Protein AF-0000000069074738 (afdb_homodimer)

Organism: Magallana gigas (NCBI:txid29159)

Sequence (232 aa):
MVSYNPLGLNRTLIPLQNSEFCQTVTMKSVVLGALAIFAVSVYAEYCRDGRDCSITICPSNSSHIACHGGRCTCDAFTPCSDITDCLNLGRCRDHDRHYHCLDSECTCLKDEDIPHMVSYNPLGLNRTLIPLQNSEFCQTVTMKSVVLGALAIFAVSVYAEYCRDGRDCSITICPSNSSHIACHGGRCTCDAFTPCSDITDCLNLGRCRDHDRHYHCLDSECTCLKDEDIPH

Secondary structure (DSSP, 8-state):
---------------------------------------------B-SSGGG-SS----TT--EEEEETTEEEET---B-SSGGGGTTSEEESSTTEEEEEETTEEEEEEGGGS--/-------------------------TT------------------B-SSGGG-SS----TT--EEEEETTEEEET---B-SSGGGGTTSEEESSTTEEEEEETTEEEEEEGGGS--

Foldseek 3Di:
DDDDDDPPVPDDPPPPPPPPPVPPPPPDPPPPPPPPPPVVPVPFQFDPFAVSRDPDDDDPPFFWWFQDPRGTDTNDWDFAPFQVSCPRGHDTPDPQWDWGQDPRTTDTDHPVVDDD/DDPPPPCPPPDPPPDPPPPPPVPPPPDPPPPPPPPPPPPVPVPFQFDPFAVSRDPDDDDPPFFWWFQDPRGTDTNDWDFAPFQVSCPRGHDTPDPQWDWGQDPRTTDTDHPVVDDD

Structure (mmCIF, N/CA/C/O backbone):
data_AF-0000000069074738-model_v1
#
loop_
_entity.id
_entity.type
_entity.pdbx_description
1 polymer 'EB domain-containing protein'
#
loop_
_atom_site.group_PDB
_atom_site.id
_atom_site.type_symbol
_atom_site.label_atom_id
_atom_site.label_alt_id
_atom_site.label_comp_id
_atom_site.label_asym_id
_atom_site.label_entity_id
_atom_site.label_seq_id
_atom_site.pdbx_PDB_ins_code
_atom_site.Cartn_x
_atom_site.Cartn_y
_atom_site.Cartn_z
_atom_site.occupancy
_atom_site.B_iso_or_equiv
_atom_site.auth_seq_id
_atom_site.auth_comp_id
_atom_site.auth_asym_id
_atom_site.auth_atom_id
_atom_site.pdbx_PDB_model_num
ATOM 1 N N . MET A 1 1 ? -34.375 80.875 107.875 1 23.03 1 MET A N 1
ATOM 2 C CA . MET A 1 1 ? -34.844 79.562 107.438 1 23.03 1 MET A CA 1
ATOM 3 C C . MET A 1 1 ? -33.75 78.875 106.625 1 23.03 1 MET A C 1
ATOM 5 O O . MET A 1 1 ? -32.719 79.438 106.312 1 23.03 1 MET A O 1
ATOM 9 N N . VAL A 1 2 ? -34.094 78.375 105.312 1 22.91 2 VAL A N 1
ATOM 10 C CA . VAL A 1 2 ? -33.844 77 104.938 1 22.91 2 VAL A CA 1
ATOM 11 C C . VAL A 1 2 ? -32.375 76.812 104.688 1 22.91 2 VAL A C 1
ATOM 13 O O . VAL A 1 2 ? -31.609 77.75 104.562 1 22.91 2 VAL A O 1
ATOM 16 N N . SER A 1 3 ? -32.031 76 103.625 1 21.59 3 SER A N 1
ATOM 17 C CA . SER A 1 3 ? -31.688 74.688 103.25 1 21.59 3 SER A CA 1
ATOM 18 C C . SER A 1 3 ? -30.266 74.562 102.688 1 21.59 3 SER A C 1
ATOM 20 O O . SER A 1 3 ? -29.453 73.75 103.188 1 21.59 3 SER A O 1
ATOM 22 N N . TYR A 1 4 ? -30.203 74.688 101.375 1 23.95 4 TYR A N 1
ATOM 23 C CA . TYR A 1 4 ? -29.75 73.688 100.375 1 23.95 4 TYR A CA 1
ATOM 24 C C . TYR A 1 4 ? -28.234 73.625 100.312 1 23.95 4 TYR A C 1
ATOM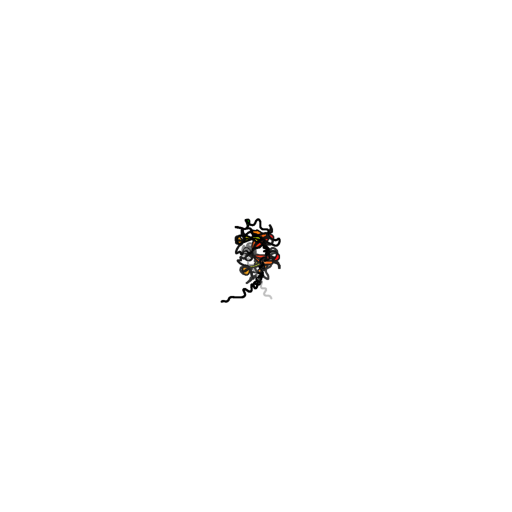 26 O O . TYR A 1 4 ? -27.547 74.562 100.75 1 23.95 4 TYR A O 1
ATOM 34 N N . ASN A 1 5 ? -27.672 72.688 99.438 1 28.09 5 ASN A N 1
ATOM 35 C CA . ASN A 1 5 ? -26.844 71.5 99.188 1 28.09 5 ASN A CA 1
ATOM 36 C C . ASN A 1 5 ? -25.453 71.875 98.688 1 28.09 5 ASN A C 1
ATOM 38 O O . ASN A 1 5 ? -25.297 72.875 98 1 28.09 5 ASN A O 1
ATOM 42 N N . PRO A 1 6 ? -24.422 71.188 99.125 1 30.56 6 PRO A N 1
ATOM 43 C CA . PRO A 1 6 ? -22.969 71 99 1 30.56 6 PRO A CA 1
ATOM 44 C C . PRO A 1 6 ? -22.516 70.75 97.562 1 30.56 6 PRO A C 1
ATOM 46 O O . PRO A 1 6 ? -22.875 69.75 96.938 1 30.56 6 PRO A O 1
ATOM 49 N N . LEU A 1 7 ? -22.578 71.688 96.625 1 29.67 7 LEU A N 1
ATOM 50 C CA . LEU A 1 7 ? -22.328 71.625 95.188 1 29.67 7 LEU A CA 1
ATOM 51 C C . LEU A 1 7 ? -20.938 71.062 94.875 1 29.67 7 LEU A C 1
ATOM 53 O O . LEU A 1 7 ? -19.938 71.812 95.062 1 29.67 7 LEU A O 1
ATOM 57 N N . GLY A 1 8 ? -20.641 69.812 95.438 1 25.08 8 GLY A N 1
ATOM 58 C CA . GLY A 1 8 ? -19.375 69.125 95.312 1 25.08 8 GLY A CA 1
ATOM 59 C C . GLY A 1 8 ? -18.938 68.938 93.875 1 25.08 8 GLY A C 1
ATOM 60 O O . GLY A 1 8 ? -19.641 68.312 93.062 1 25.08 8 GLY A O 1
ATOM 61 N N . LEU A 1 9 ? -18.266 69.75 93.188 1 26.34 9 LEU A N 1
ATOM 62 C CA . LEU A 1 9 ? -17.828 70 91.812 1 26.34 9 LEU A CA 1
ATOM 63 C C . LEU A 1 9 ? -16.953 68.812 91.312 1 26.34 9 LEU A C 1
ATOM 65 O O . LEU A 1 9 ? -15.727 68.875 91.5 1 26.34 9 LEU A O 1
ATOM 69 N N . ASN A 1 10 ? -17.234 67.5 91.812 1 25.42 10 ASN A N 1
ATOM 70 C CA . ASN A 1 10 ? -16.25 66.5 91.438 1 25.42 10 ASN A CA 1
ATOM 71 C C . ASN A 1 10 ? -16.078 66.375 89.938 1 25.42 10 ASN A C 1
ATOM 73 O O . ASN A 1 10 ? -17.047 66.125 89.25 1 25.42 10 ASN A O 1
ATOM 77 N N . ARG A 1 11 ? -15 66.875 89.375 1 27.56 11 ARG A N 1
ATOM 78 C CA . ARG A 1 11 ? -14.484 66.938 88 1 27.56 11 ARG A CA 1
ATOM 79 C C . ARG A 1 11 ? -14.43 65.562 87.375 1 27.56 11 ARG A C 1
ATOM 81 O O . ARG A 1 11 ? -13.867 64.625 87.938 1 27.56 11 ARG A O 1
ATOM 88 N N . THR A 1 12 ? -15.43 65.188 86.5 1 24.52 12 THR A N 1
ATOM 89 C CA . THR A 1 12 ? -15.797 64.062 85.625 1 24.52 12 THR A CA 1
ATOM 90 C C . THR A 1 12 ? -14.609 63.625 84.75 1 24.52 12 THR A C 1
ATOM 92 O O . THR A 1 12 ? -13.984 64.438 84.062 1 24.52 12 THR A O 1
ATOM 95 N N . LEU A 1 13 ? -13.961 62.438 85.125 1 26.98 13 LEU A N 1
ATOM 96 C CA . LEU A 1 13 ? -12.938 61.562 84.5 1 26.98 13 LEU A CA 1
ATOM 97 C C . LEU A 1 13 ? -13.312 61.156 83.125 1 26.98 13 LEU A C 1
ATOM 99 O 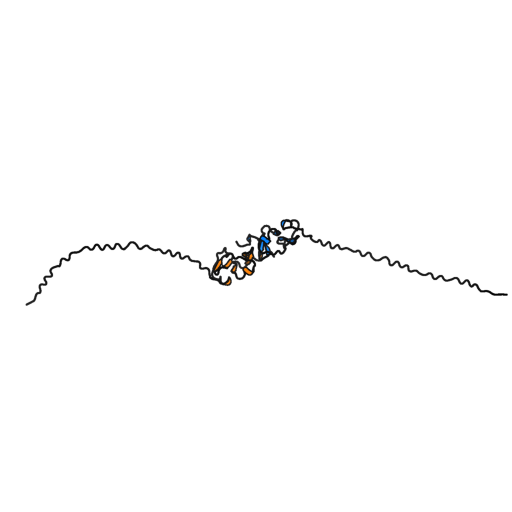O . LEU A 1 13 ? -14.297 60.438 82.938 1 26.98 13 LEU A O 1
ATOM 103 N N . ILE A 1 14 ? -13.289 62 82.125 1 25.98 14 ILE A N 1
ATOM 104 C CA . ILE A 1 14 ? -13.703 61.656 80.75 1 25.98 14 ILE A CA 1
ATOM 105 C C . ILE A 1 14 ? -12.852 60.5 80.188 1 25.98 14 ILE A C 1
ATOM 107 O O . ILE A 1 14 ? -11.625 60.594 80.25 1 25.98 14 ILE A O 1
ATOM 111 N N . PRO A 1 15 ? -13.328 59.219 80.312 1 29.45 15 PRO A N 1
ATOM 112 C CA . PRO A 1 15 ? -12.648 58.031 79.812 1 29.45 15 PRO A CA 1
ATOM 113 C C . PRO A 1 15 ? -12.328 58.125 78.312 1 29.45 15 PRO A C 1
ATOM 115 O O . PRO A 1 15 ? -13.188 58.5 77.562 1 29.45 15 PRO A O 1
ATOM 118 N N . LEU A 1 16 ? -11.109 58.562 77.938 1 26.22 16 LEU A N 1
ATOM 119 C CA . LEU A 1 16 ? -10.555 58.625 76.625 1 26.22 16 LEU A CA 1
ATOM 120 C C . LEU A 1 16 ? -10.727 57.281 75.875 1 26.22 16 LEU A C 1
ATOM 122 O O . LEU A 1 16 ? -10.227 56.25 76.312 1 26.22 16 LEU A O 1
ATOM 126 N N . GLN A 1 17 ? -11.922 57.031 75.312 1 24.27 17 GLN A N 1
ATOM 127 C CA . GLN A 1 17 ? -12.266 55.938 74.375 1 24.27 17 GLN A CA 1
ATOM 128 C C . GLN A 1 17 ? -11.219 55.781 73.312 1 24.27 17 GLN A C 1
ATOM 130 O O . GLN A 1 17 ? -10.906 56.75 72.625 1 24.27 17 GLN A O 1
ATOM 135 N N . ASN A 1 18 ? -10.109 54.938 73.5 1 25.53 18 ASN A N 1
ATOM 136 C CA . ASN A 1 18 ? -9.07 54.406 72.562 1 25.53 18 ASN A CA 1
ATOM 137 C C . ASN A 1 18 ? -9.648 53.875 71.312 1 25.53 18 ASN A C 1
ATOM 139 O O . ASN A 1 18 ? -10.188 52.75 71.25 1 25.53 18 ASN A O 1
ATOM 143 N N . SER A 1 19 ? -10.477 54.594 70.5 1 26.75 19 SER A N 1
ATOM 144 C CA . SER A 1 19 ? -10.961 54.062 69.25 1 26.75 19 SER A CA 1
ATOM 145 C C . SER A 1 19 ? -9.805 53.594 68.375 1 26.75 19 SER A C 1
ATOM 147 O O . SER A 1 19 ? -8.906 54.375 68.062 1 26.75 19 SER A O 1
ATOM 149 N N . GLU A 1 20 ? -9.266 52.25 68.562 1 28.8 20 GLU A N 1
ATOM 150 C CA . GLU A 1 20 ? -8.398 51.438 67.75 1 28.8 20 GLU A CA 1
ATOM 151 C C . GLU A 1 20 ? -8.828 51.5 66.312 1 28.8 20 GLU A C 1
ATOM 153 O O . GLU A 1 20 ? -9.875 50.938 65.938 1 28.8 20 GLU A O 1
ATOM 158 N N . PHE A 1 21 ? -8.93 52.625 65.625 1 29.56 21 PHE A N 1
ATOM 159 C CA . PHE A 1 21 ? -9.125 52.688 64.188 1 29.56 21 PHE A CA 1
ATOM 160 C C . PHE A 1 21 ? -8.094 51.812 63.438 1 29.56 21 PHE A C 1
ATOM 162 O O . PHE A 1 21 ? -6.941 52.219 63.281 1 29.56 21 PHE A O 1
ATOM 169 N N . CYS A 1 22 ? -7.719 50.562 63.938 1 27.97 22 CYS A N 1
ATOM 170 C CA . CYS A 1 22 ? -6.816 49.688 63.219 1 27.97 22 CYS A CA 1
ATOM 171 C C . CYS A 1 22 ? -7.23 49.531 61.781 1 27.97 22 CYS A C 1
ATOM 173 O O . CYS A 1 22 ? -8.359 49.125 61.469 1 27.97 22 CYS A O 1
ATOM 175 N N . GLN A 1 23 ? -6.645 50.375 60.812 1 26.66 23 GLN A N 1
ATOM 176 C CA . GLN A 1 23 ? -6.594 50.406 59.375 1 26.66 23 GLN A CA 1
ATOM 177 C C . GLN A 1 23 ? -6.234 49.031 58.812 1 26.66 23 GLN A C 1
ATOM 179 O O . GLN A 1 23 ? -5.098 48.562 58.969 1 26.66 23 GLN A O 1
ATOM 184 N N . THR A 1 24 ? -6.945 47.906 59 1 32.03 24 THR A N 1
ATOM 185 C CA . THR A 1 24 ? -6.793 46.594 58.375 1 32.03 24 THR A CA 1
ATOM 186 C C . THR A 1 24 ? -6.711 46.75 56.844 1 32.03 24 THR A C 1
ATOM 188 O O . THR A 1 24 ? -6.758 45.75 56.125 1 32.03 24 THR A O 1
ATOM 191 N N . VAL A 1 25 ? -6.594 47.875 56.188 1 31.88 25 VAL A N 1
ATOM 192 C CA . VAL A 1 25 ? -6.812 47.844 54.75 1 31.88 25 VAL A CA 1
ATOM 193 C C . VAL A 1 25 ? -5.738 46.969 54.094 1 31.88 25 VAL A C 1
ATOM 195 O O . VAL A 1 25 ? -5.91 46.531 52.938 1 31.88 25 VAL A O 1
ATOM 198 N N . THR A 1 26 ? -4.457 47.031 54.438 1 37.66 26 THR A N 1
ATOM 199 C CA . THR A 1 26 ? -3.533 47 53.312 1 37.66 26 THR A CA 1
ATOM 200 C C . THR A 1 26 ? -3.492 45.625 52.656 1 37.66 26 THR A C 1
ATOM 202 O O . THR A 1 26 ? -2.881 44.688 53.219 1 37.66 26 THR A O 1
ATOM 205 N N . MET A 1 27 ? -4.559 44.906 52.469 1 33.81 27 MET A N 1
ATOM 206 C CA . MET A 1 27 ? -4.465 43.594 51.812 1 33.81 27 MET A CA 1
ATOM 207 C C . MET A 1 27 ? -3.525 43.656 50.594 1 33.81 27 MET A C 1
ATOM 209 O O . MET A 1 27 ? -3.453 44.656 49.906 1 33.81 27 MET A O 1
ATOM 213 N N . LYS A 1 28 ? -2.42 42.688 50.469 1 40.03 28 LYS A N 1
ATOM 214 C CA . LYS A 1 28 ? -1.444 42.156 49.531 1 40.03 28 LYS A CA 1
ATOM 215 C C . LYS A 1 28 ? -2.029 42.062 48.125 1 40.03 28 LYS A C 1
ATOM 217 O O . LYS A 1 28 ? -3.125 41.562 47.938 1 40.03 28 LYS A O 1
ATOM 222 N N . SER A 1 29 ? -1.699 42.938 47.156 1 40.81 29 SER A N 1
ATOM 223 C CA . SER A 1 29 ? -1.688 42.875 45.688 1 40.81 29 SER A CA 1
ATOM 224 C C . SER A 1 29 ? -1.349 41.469 45.219 1 40.81 29 SER A C 1
ATOM 226 O O . SER A 1 29 ? -0.253 40.969 45.469 1 40.81 29 SER A O 1
ATOM 228 N N . VAL A 1 30 ? -2.197 40.5 45.281 1 37 30 VAL A N 1
ATOM 229 C CA . VAL A 1 30 ? -2.066 39.281 44.531 1 37 30 VAL A CA 1
ATOM 230 C C . VAL A 1 30 ? -1.644 39.594 43.094 1 37 30 VAL A C 1
ATOM 232 O O . VAL A 1 30 ? -2.363 40.281 42.375 1 37 30 VAL A O 1
ATOM 235 N N . VAL A 1 31 ? -0.358 39.844 42.844 1 40.97 31 VAL A N 1
ATOM 236 C CA . VAL A 1 31 ? 0.221 39.688 41.5 1 40.97 31 VAL A CA 1
ATOM 237 C C . VAL A 1 31 ? -0.431 38.5 40.781 1 40.97 31 VAL A C 1
ATOM 239 O O . VAL A 1 31 ? -0.29 37.375 41.219 1 40.97 31 VAL A O 1
ATOM 242 N N . LEU A 1 32 ? -1.677 38.656 40.375 1 43.88 32 LEU A N 1
ATOM 243 C CA . LEU A 1 32 ? -2.143 37.812 39.281 1 43.88 32 LEU A CA 1
ATOM 244 C C . LEU A 1 32 ? -1.062 37.656 38.219 1 43.88 32 LEU A C 1
ATOM 246 O O . LEU A 1 32 ? -0.778 38.594 37.469 1 43.88 32 LEU A O 1
ATOM 250 N N . GLY A 1 33 ? 0.1 37.219 38.562 1 42.72 33 GLY A N 1
ATOM 251 C CA . GLY A 1 33 ? 0.893 36.688 37.438 1 42.72 33 GLY A CA 1
ATOM 252 C C . GLY A 1 33 ? 0.072 35.906 36.469 1 42.72 33 GLY A C 1
ATOM 253 O O . GLY A 1 33 ? -0.328 34.781 36.75 1 42.72 33 GLY A O 1
ATOM 254 N N . ALA A 1 34 ? -0.878 36.531 35.781 1 44.59 34 ALA A N 1
ATOM 255 C CA . ALA A 1 34 ? -1.394 35.906 34.594 1 44.59 34 ALA A CA 1
ATOM 256 C C . ALA A 1 34 ? -0.278 35.188 33.844 1 44.59 34 ALA A C 1
ATOM 258 O O . ALA A 1 34 ? 0.579 35.844 33.219 1 44.59 34 ALA A O 1
ATOM 259 N N . LEU A 1 35 ? 0.358 34.281 34.406 1 44.59 35 LEU A N 1
ATOM 260 C CA . LEU A 1 35 ? 0.999 33.375 33.469 1 44.59 35 LEU A CA 1
ATOM 261 C C . LEU A 1 35 ? 0.11 33.125 32.25 1 44.59 35 LEU A C 1
ATOM 263 O O . LEU A 1 35 ? -0.893 32.406 32.375 1 44.59 35 LEU A O 1
ATOM 267 N N . ALA A 1 36 ? -0.214 34.188 31.5 1 45.34 36 ALA A N 1
ATOM 268 C CA . ALA A 1 36 ? -0.654 33.844 30.156 1 45.34 36 ALA A CA 1
ATOM 269 C C . ALA A 1 36 ? 0.072 32.625 29.625 1 45.34 36 ALA A C 1
ATOM 271 O O . ALA A 1 36 ? 1.275 32.656 29.359 1 45.34 36 ALA A O 1
ATOM 272 N N . ILE A 1 37 ? -0.101 31.516 30.203 1 44.94 37 ILE A N 1
ATOM 273 C CA . ILE A 1 37 ? 0.177 30.359 29.359 1 44.94 37 ILE A CA 1
ATOM 274 C C . ILE A 1 37 ? -0.103 30.688 27.906 1 44.94 37 ILE A C 1
ATOM 276 O O . ILE A 1 37 ? -1.262 30.828 27.5 1 44.94 37 ILE A O 1
ATOM 280 N N . PHE A 1 38 ? 0.572 31.688 27.328 1 42.84 38 PHE A N 1
ATOM 281 C CA . PHE A 1 38 ? 0.617 31.688 25.875 1 42.84 38 PHE A CA 1
ATOM 282 C C . PHE A 1 38 ? 0.595 30.25 25.328 1 42.84 38 PHE A C 1
ATOM 284 O O . PHE A 1 38 ? 1.631 29.594 25.281 1 42.84 38 PHE A O 1
ATOM 291 N N . ALA A 1 39 ? -0.392 29.547 25.672 1 41.69 39 ALA A N 1
ATOM 292 C CA . ALA A 1 39 ? -0.552 28.359 24.828 1 41.69 39 ALA A CA 1
ATOM 293 C C . ALA A 1 39 ? -0.227 28.688 23.359 1 41.69 39 ALA A C 1
ATOM 295 O O . ALA A 1 39 ? -0.931 29.469 22.734 1 41.69 39 ALA A O 1
ATOM 296 N N . VAL A 1 40 ? 0.962 28.969 23 1 43.78 40 VAL A N 1
ATOM 297 C CA . VAL A 1 40 ? 1.33 28.859 21.594 1 43.78 40 VAL A CA 1
ATOM 298 C C . VAL A 1 40 ? 0.438 27.828 20.906 1 43.78 40 VAL A C 1
ATOM 300 O O . VAL A 1 40 ? 0.652 26.609 21.047 1 43.78 40 VAL A O 1
ATOM 303 N N . SER A 1 41 ? -0.889 27.859 21.078 1 44.66 41 SER A N 1
ATOM 304 C CA . SER A 1 41 ? -1.695 27.094 20.125 1 44.66 41 SER A CA 1
ATOM 305 C C . SER A 1 41 ? -1.054 27.062 18.75 1 44.66 41 SER A C 1
ATOM 307 O O . SER A 1 41 ? -0.953 28.094 18.078 1 44.66 41 SER A O 1
ATOM 309 N N . VAL A 1 42 ? 0.044 26.453 18.578 1 53.16 42 VAL A N 1
ATOM 310 C CA . VAL A 1 42 ? 0.483 26.203 17.203 1 53.16 42 VAL A CA 1
ATOM 311 C C . VAL A 1 42 ? -0.725 26.172 16.266 1 53.16 42 VAL A C 1
ATOM 313 O O . VAL A 1 42 ? -1.583 25.297 16.375 1 53.16 42 VAL A O 1
ATOM 316 N N . TYR A 1 43 ? -1.365 27.312 16.109 1 63.72 43 TYR A N 1
ATOM 317 C CA . TYR A 1 43 ? -2.525 27.5 15.242 1 63.72 43 TYR A CA 1
ATOM 318 C C . TYR A 1 43 ? -2.322 26.781 13.906 1 63.72 43 TYR A C 1
ATOM 320 O O . TYR A 1 43 ? -1.425 27.141 13.141 1 63.72 43 TYR A O 1
ATOM 328 N N . ALA A 1 44 ? -2.83 25.578 13.742 1 77.62 44 ALA A N 1
ATOM 329 C CA . ALA A 1 44 ? -2.855 24.875 12.461 1 77.62 44 ALA A CA 1
ATOM 330 C C . ALA A 1 44 ? -3.488 25.734 11.375 1 77.62 44 ALA A C 1
ATOM 332 O O . ALA A 1 44 ? -4.512 26.375 11.602 1 77.62 44 ALA A O 1
ATOM 333 N N . GLU A 1 45 ? -2.721 25.953 10.359 1 92.38 45 GLU A N 1
ATOM 334 C CA . GLU A 1 45 ? -3.191 26.641 9.156 1 92.38 45 GLU A CA 1
ATOM 335 C C . GLU A 1 45 ? -4.555 26.109 8.719 1 92.38 45 GLU A C 1
ATOM 337 O O . GLU A 1 45 ? -4.77 24.891 8.672 1 92.38 45 GLU A O 1
ATOM 342 N N . TYR A 1 46 ? -5.535 27.031 8.547 1 95.12 46 TYR A N 1
ATOM 343 C CA . TYR A 1 46 ? -6.82 26.609 8.008 1 95.12 46 TYR A CA 1
ATOM 344 C C . TYR A 1 46 ? -6.691 26.219 6.543 1 95.12 46 TYR A C 1
ATOM 346 O O . TYR A 1 46 ? -5.852 26.75 5.82 1 95.12 46 TYR A O 1
ATOM 354 N N . CYS A 1 47 ? -7.488 25.25 6.18 1 96.81 47 CYS A N 1
ATOM 355 C CA . CYS A 1 47 ? -7.371 24.75 4.809 1 96.81 47 CYS A CA 1
ATOM 356 C C . CYS A 1 47 ? -8.719 24.266 4.289 1 96.81 47 CYS A C 1
ATOM 358 O O . CYS A 1 47 ? -9.57 23.844 5.07 1 96.81 47 CYS A O 1
ATOM 360 N N . ARG A 1 48 ? -8.961 24.453 2.912 1 96.25 48 ARG A N 1
ATOM 361 C CA . ARG A 1 48 ? -10.078 23.828 2.213 1 96.25 48 ARG A CA 1
ATOM 362 C C . ARG A 1 48 ? -9.656 22.484 1.602 1 96.25 48 ARG A C 1
ATOM 364 O O . ARG A 1 48 ? -10.453 21.547 1.537 1 96.25 48 ARG A O 1
ATOM 371 N N . ASP A 1 49 ? -8.32 22.375 1.18 1 95.38 49 ASP A N 1
ATOM 372 C CA . ASP A 1 49 ? -7.691 21.156 0.678 1 95.38 49 ASP A CA 1
ATOM 373 C C . ASP A 1 49 ? -6.188 21.156 0.95 1 95.38 49 ASP A C 1
ATOM 375 O O . ASP A 1 49 ? -5.684 22.031 1.657 1 95.38 49 ASP A O 1
ATOM 379 N N . GLY A 1 50 ? -5.531 20.109 0.492 1 95.94 50 GLY A N 1
ATOM 380 C CA . GLY A 1 50 ? -4.121 19.938 0.805 1 95.94 50 GLY A CA 1
ATOM 381 C C . GLY A 1 50 ? -3.244 21.062 0.264 1 95.94 50 GLY A C 1
ATOM 382 O O . GLY A 1 50 ? -2.164 21.312 0.796 1 95.94 50 GLY A O 1
ATOM 383 N N . ARG A 1 51 ? -3.592 21.703 -0.828 1 94.69 51 ARG A N 1
ATOM 384 C CA . ARG A 1 51 ? -2.791 22.75 -1.46 1 94.69 51 ARG A CA 1
ATOM 385 C C . ARG A 1 51 ? -2.701 23.984 -0.571 1 94.69 51 ARG A C 1
ATOM 387 O O . ARG A 1 51 ? -1.781 24.797 -0.715 1 94.69 51 ARG A O 1
ATOM 394 N N . ASP A 1 52 ? -3.539 24.141 0.375 1 96.56 52 ASP A N 1
ATOM 395 C CA . ASP A 1 52 ? -3.586 25.297 1.252 1 96.56 52 ASP A CA 1
ATOM 396 C C . ASP A 1 52 ? -2.557 25.188 2.373 1 96.56 52 ASP A C 1
ATOM 398 O O . ASP A 1 52 ? -2.303 26.156 3.092 1 96.56 52 ASP A O 1
ATOM 402 N N . CYS A 1 53 ? -1.994 23.953 2.486 1 95.94 53 CYS A N 1
ATOM 403 C CA . CYS A 1 53 ? -1.034 23.75 3.566 1 95.94 53 CYS A CA 1
ATOM 404 C C . CYS A 1 53 ? 0.366 24.172 3.137 1 95.94 53 CYS A C 1
ATOM 406 O O . CYS A 1 53 ? 1.198 23.328 2.803 1 95.94 53 CYS A O 1
ATOM 408 N N . SER A 1 54 ? 0.609 25.453 3.166 1 94 54 SER A N 1
ATOM 409 C CA . SER A 1 54 ? 1.873 25.984 2.652 1 94 54 SER A CA 1
ATOM 410 C C . SER A 1 54 ? 2.715 26.594 3.77 1 94 54 SER A C 1
ATOM 412 O O . SER A 1 54 ? 3.924 26.766 3.611 1 94 54 SER A O 1
ATOM 414 N N . ILE A 1 55 ? 2.162 26.781 4.965 1 92.88 55 ILE A N 1
ATOM 415 C CA . ILE A 1 55 ? 2.865 27.484 6.027 1 92.88 55 ILE A CA 1
ATOM 416 C C . ILE A 1 55 ? 3.268 26.5 7.125 1 92.88 55 ILE A C 1
ATOM 418 O O . ILE A 1 55 ? 4.348 26.609 7.707 1 92.88 55 ILE A O 1
ATOM 422 N N . THR A 1 56 ? 2.381 25.594 7.375 1 93.31 56 THR A N 1
ATOM 423 C CA . THR A 1 56 ? 2.615 24.641 8.453 1 93.31 56 THR A CA 1
ATOM 424 C C . THR A 1 56 ? 3.861 23.797 8.164 1 93.31 56 THR A C 1
ATOM 426 O O . THR A 1 56 ? 4.004 23.234 7.078 1 93.31 56 THR A O 1
ATOM 429 N N . ILE A 1 57 ? 4.781 23.766 9.109 1 92.81 57 ILE A N 1
ATOM 430 C CA . ILE A 1 57 ? 5.996 22.969 9.008 1 92.81 57 ILE A CA 1
ATOM 431 C C . ILE A 1 57 ? 5.879 21.734 9.898 1 92.81 57 ILE A C 1
ATOM 433 O O . ILE A 1 57 ? 5.57 21.844 11.094 1 92.81 57 ILE A O 1
ATOM 437 N N . CYS A 1 58 ? 6.141 20.609 9.281 1 94.12 58 CYS A N 1
ATOM 438 C CA . CYS A 1 58 ? 6.051 19.359 10.031 1 94.12 58 CYS A CA 1
ATOM 439 C C . CYS A 1 58 ? 7.414 18.953 10.57 1 94.12 58 CYS A C 1
ATOM 441 O O . CYS A 1 58 ? 8.445 19.312 10 1 94.12 58 CYS A O 1
ATOM 443 N N . PRO A 1 59 ? 7.277 18.188 11.75 1 93.88 59 PRO A N 1
ATOM 444 C CA . PRO A 1 59 ? 8.539 17.578 12.211 1 93.88 59 PRO A CA 1
ATOM 445 C C . PRO A 1 59 ? 9.18 16.688 11.148 1 93.88 59 PRO A C 1
ATOM 447 O O . PRO A 1 59 ? 8.5 16.203 10.25 1 93.88 59 PRO A O 1
ATOM 450 N N . SER A 1 60 ? 10.539 16.469 11.32 1 92.25 60 SER A N 1
ATOM 451 C CA . SER A 1 60 ? 11.312 15.758 10.305 1 92.25 60 SER A CA 1
ATOM 452 C C . SER A 1 60 ? 10.875 14.305 10.188 1 92.25 60 SER A C 1
ATOM 454 O O . SER A 1 60 ? 11.102 13.656 9.156 1 92.25 60 SER A O 1
ATOM 456 N N . ASN A 1 61 ? 10.234 13.719 11.211 1 93.25 61 ASN A N 1
ATOM 457 C CA . ASN A 1 61 ? 9.836 12.312 11.188 1 93.25 61 ASN A CA 1
ATOM 458 C C . ASN A 1 61 ? 8.422 12.141 10.633 1 93.25 61 ASN A C 1
ATOM 460 O O . ASN A 1 61 ? 7.918 11.023 10.539 1 93.25 61 ASN A O 1
ATOM 464 N N . SER A 1 62 ? 7.793 13.258 10.211 1 95.12 62 SER A N 1
ATOM 465 C CA . SER A 1 62 ? 6.465 13.164 9.609 1 95.12 62 SER A CA 1
ATOM 466 C C . SER A 1 62 ? 6.543 12.711 8.156 1 95.12 62 SER A C 1
ATOM 468 O O . SER A 1 62 ? 7.438 13.133 7.418 1 95.12 62 SER A O 1
ATOM 470 N N . SER A 1 63 ? 5.531 11.953 7.809 1 96 63 SER A N 1
ATOM 471 C CA . SER A 1 63 ? 5.531 11.406 6.453 1 96 63 SER A CA 1
ATOM 472 C C . SER A 1 63 ? 4.77 12.32 5.496 1 96 63 SER A C 1
ATOM 474 O O . SER A 1 63 ? 5.012 12.297 4.285 1 96 63 SER A O 1
ATOM 476 N N . HIS A 1 64 ? 3.834 13.031 6.086 1 96.81 64 HIS A N 1
ATOM 477 C CA . HIS A 1 64 ? 3.033 13.859 5.191 1 96.81 64 HIS A CA 1
ATOM 478 C C . HIS A 1 64 ? 2.309 14.953 5.961 1 96.81 64 HIS A C 1
ATOM 480 O O . HIS A 1 64 ? 2.238 14.914 7.191 1 96.81 64 HIS A O 1
ATOM 486 N N . ILE A 1 65 ? 1.899 15.953 5.273 1 96.94 65 ILE A N 1
ATOM 487 C CA . ILE A 1 65 ? 0.978 16.984 5.738 1 96.94 65 ILE A CA 1
ATOM 488 C C . ILE A 1 65 ? -0.325 16.906 4.945 1 96.94 65 ILE A C 1
ATOM 490 O O . ILE A 1 65 ? -0.308 16.672 3.734 1 96.94 65 ILE A O 1
ATOM 494 N N . ALA A 1 66 ? -1.462 17.016 5.656 1 97.75 66 ALA A N 1
ATOM 495 C CA . ALA A 1 66 ? -2.768 16.891 5.012 1 97.75 66 ALA A CA 1
ATOM 496 C C . ALA A 1 66 ? -3.758 17.906 5.59 1 97.75 66 ALA A C 1
ATOM 498 O O . ALA A 1 66 ? -3.605 18.344 6.727 1 97.75 66 ALA A O 1
ATOM 499 N N . CYS A 1 67 ? -4.73 18.281 4.719 1 96.94 67 CYS A N 1
ATOM 500 C CA . CYS A 1 67 ? -5.883 19.016 5.227 1 96.94 67 CYS A CA 1
ATOM 501 C C . CYS A 1 67 ? -6.883 18.078 5.887 1 96.94 67 CYS A C 1
ATOM 503 O O . CYS A 1 67 ? -7.555 17.297 5.203 1 96.94 67 CYS A O 1
ATOM 505 N N . HIS A 1 68 ? -6.945 18.078 7.086 1 95.06 68 HIS A N 1
ATOM 506 C CA . HIS A 1 68 ? -7.812 17.219 7.891 1 95.06 68 HIS A CA 1
ATOM 507 C C . HIS A 1 68 ? -8.68 18.062 8.836 1 95.06 68 HIS A C 1
ATOM 509 O O . HIS A 1 68 ? -8.156 18.781 9.688 1 95.06 68 HIS A O 1
ATOM 515 N N . GLY A 1 69 ? -10.023 17.906 8.641 1 93.62 69 GLY A N 1
ATOM 516 C CA . GLY A 1 69 ? -10.922 18.672 9.492 1 93.62 69 GLY A CA 1
ATOM 517 C C . GLY A 1 69 ? -10.781 20.172 9.32 1 93.62 69 GLY A C 1
ATOM 518 O O . GLY A 1 69 ? -10.945 20.922 10.273 1 93.62 69 GLY A O 1
ATOM 519 N N . GLY A 1 70 ? -10.305 20.562 8.18 1 95.44 70 GLY A N 1
ATOM 520 C CA . GLY A 1 70 ? -10.172 21.984 7.875 1 95.44 70 GLY A CA 1
ATOM 521 C C . GLY A 1 70 ? -8.875 22.594 8.383 1 95.44 70 GLY A C 1
ATOM 522 O O . GLY A 1 70 ? -8.711 23.812 8.375 1 95.44 70 GLY A O 1
ATOM 523 N N . ARG A 1 71 ? -8.023 21.703 8.859 1 96.06 71 ARG A N 1
ATOM 524 C CA . ARG A 1 71 ? -6.75 22.172 9.383 1 96.06 71 ARG A CA 1
ATOM 525 C C . ARG A 1 71 ? -5.59 21.359 8.812 1 96.06 71 ARG A C 1
ATOM 527 O O . ARG A 1 71 ? -5.703 20.141 8.641 1 96.06 71 ARG A O 1
ATOM 534 N N . CYS A 1 72 ? -4.492 22.094 8.516 1 97.5 72 CYS A N 1
ATOM 535 C CA . CYS A 1 72 ? -3.283 21.391 8.109 1 97.5 72 CYS A CA 1
ATOM 536 C C . CYS A 1 72 ? -2.707 20.578 9.266 1 97.5 72 CYS A C 1
ATOM 538 O O . CYS A 1 72 ? -2.377 21.141 10.312 1 97.5 72 CYS A O 1
ATOM 540 N N . THR A 1 73 ? -2.652 19.281 9.102 1 96.69 73 THR A N 1
ATOM 541 C CA . THR A 1 73 ? -2.252 18.359 10.156 1 96.69 73 THR A CA 1
ATOM 542 C C . THR A 1 73 ? -1.155 17.422 9.664 1 96.69 73 THR A C 1
ATOM 544 O O . THR A 1 73 ? -1.268 16.844 8.586 1 96.69 73 THR A O 1
ATOM 547 N N . CYS A 1 74 ? -0.025 17.375 10.43 1 96.75 74 CYS A N 1
ATOM 548 C CA . CYS A 1 74 ? 1.027 16.406 10.102 1 96.75 74 CYS A CA 1
ATOM 549 C C . CYS A 1 74 ? 0.618 15 10.5 1 96.75 74 CYS A C 1
ATOM 551 O O . CYS A 1 74 ? 0.095 14.781 11.594 1 96.75 74 CYS A O 1
ATOM 553 N N . ASP A 1 75 ? 0.752 14.008 9.547 1 96.31 75 ASP A N 1
ATOM 554 C CA . ASP A 1 75 ? 0.529 12.578 9.734 1 96.31 75 ASP A CA 1
ATOM 555 C C . ASP A 1 75 ? -0.899 12.305 10.195 1 96.31 75 ASP A C 1
ATOM 557 O O . ASP A 1 75 ? -1.116 11.523 11.125 1 96.31 75 ASP A O 1
ATOM 561 N N . ALA A 1 76 ? -1.773 13.016 9.602 1 95.31 76 ALA A N 1
ATOM 562 C CA . ALA A 1 76 ? -3.184 12.766 9.891 1 95.31 76 ALA A CA 1
ATOM 563 C C . ALA A 1 76 ? -3.615 11.398 9.391 1 95.31 76 ALA A C 1
ATOM 565 O O . ALA A 1 76 ? -3.232 10.984 8.297 1 95.31 76 ALA A O 1
ATOM 566 N N . PHE A 1 77 ? -4.297 10.672 10.289 1 96 77 PHE A N 1
ATOM 567 C CA . PHE A 1 77 ? -4.918 9.422 9.859 1 96 77 PHE A CA 1
ATOM 568 C C . PHE A 1 77 ? -6.102 9.695 8.938 1 96 77 PHE A C 1
ATOM 570 O O . PHE A 1 77 ? -7.039 10.406 9.32 1 96 77 PHE A O 1
ATOM 577 N N . THR A 1 78 ? -6.121 9.195 7.723 1 96.25 78 THR A N 1
ATOM 578 C CA . THR A 1 78 ? -7.219 9.359 6.777 1 96.25 78 THR A CA 1
ATOM 579 C C . THR A 1 78 ? -7.637 8.016 6.184 1 96.25 78 THR A C 1
ATOM 581 O O . THR A 1 78 ? -6.91 7.438 5.375 1 96.25 78 THR A O 1
ATOM 584 N N . PRO A 1 79 ? -8.773 7.543 6.551 1 96.94 79 PRO A N 1
ATOM 585 C CA . PRO A 1 79 ? -9.258 6.293 5.961 1 96.94 79 PRO A CA 1
ATOM 586 C C . PRO A 1 79 ? -9.555 6.422 4.469 1 96.94 79 PRO A C 1
ATOM 588 O O . PRO A 1 79 ? -9.875 7.512 3.988 1 96.94 79 PRO A O 1
ATOM 591 N N . CYS A 1 80 ? -9.375 5.242 3.74 1 97.5 80 CYS A N 1
ATOM 592 C CA . CYS A 1 80 ? -9.641 5.234 2.307 1 97.5 80 CYS A CA 1
ATOM 593 C C . CYS A 1 80 ? -10.195 3.889 1.858 1 97.5 80 CYS A C 1
ATOM 595 O O . CYS A 1 80 ? -9.945 2.865 2.498 1 97.5 80 CYS A O 1
ATOM 597 N N . SER A 1 81 ? -11.031 3.9 0.821 1 96.19 81 SER A N 1
ATOM 598 C CA . SER A 1 81 ? -11.461 2.701 0.109 1 96.19 81 SER A CA 1
ATOM 599 C C . SER A 1 81 ? -10.719 2.549 -1.214 1 96.19 81 SER A C 1
ATOM 601 O O . SER A 1 81 ? -10.562 1.436 -1.721 1 96.19 81 SER A O 1
ATOM 603 N N . ASP A 1 82 ? -10.32 3.736 -1.733 1 94.81 82 ASP A N 1
ATOM 604 C CA . ASP A 1 82 ? -9.57 3.807 -2.984 1 94.81 82 ASP A CA 1
ATOM 605 C C . ASP A 1 82 ? -8.586 4.973 -2.975 1 94.81 82 ASP A C 1
ATOM 607 O O . ASP A 1 82 ? -8.711 5.887 -2.154 1 94.81 82 ASP A O 1
ATOM 611 N N . ILE A 1 83 ? -7.664 4.855 -3.959 1 96.94 83 ILE A N 1
ATOM 612 C CA . ILE A 1 83 ? -6.648 5.898 -4.047 1 96.94 83 ILE A CA 1
ATOM 613 C C . ILE A 1 83 ? -7.316 7.254 -4.246 1 96.94 83 ILE A C 1
ATOM 615 O O . ILE A 1 83 ? -6.762 8.289 -3.873 1 96.94 83 ILE A O 1
ATOM 619 N N . THR A 1 84 ? -8.5 7.371 -4.852 1 96.94 84 THR A N 1
ATOM 620 C CA . THR A 1 84 ? -9.172 8.633 -5.129 1 96.94 84 THR A CA 1
ATOM 621 C C . THR A 1 84 ? -9.508 9.359 -3.834 1 96.94 84 THR A C 1
ATOM 623 O O . THR A 1 84 ? -9.602 10.594 -3.812 1 96.94 84 THR A O 1
ATOM 626 N N . ASP A 1 85 ? -9.672 8.633 -2.711 1 96.31 85 ASP A N 1
ATOM 627 C CA . ASP A 1 85 ? -9.961 9.227 -1.409 1 96.31 85 ASP A CA 1
ATOM 628 C C . ASP A 1 85 ? -8.766 10.031 -0.896 1 96.31 85 ASP A C 1
ATOM 630 O O . ASP A 1 85 ? -8.898 10.836 0.024 1 96.31 85 ASP A O 1
ATOM 634 N N . CYS A 1 86 ? -7.617 9.773 -1.466 1 97.31 86 CYS A N 1
ATOM 635 C CA . CYS A 1 86 ? -6.391 10.406 -0.986 1 97.31 86 CYS A CA 1
ATOM 636 C C . CYS A 1 86 ? -5.996 11.57 -1.882 1 97.31 86 CYS A C 1
ATOM 638 O O . CYS A 1 86 ? -5.055 12.305 -1.574 1 97.31 86 CYS A O 1
ATOM 640 N N . LEU A 1 87 ? -6.738 11.727 -2.969 1 94.5 87 LEU A N 1
ATOM 641 C CA . LEU A 1 87 ? -6.418 12.797 -3.904 1 94.5 87 LEU A CA 1
ATOM 642 C C . LEU A 1 87 ? -6.633 14.164 -3.262 1 94.5 87 LEU A C 1
ATOM 644 O O . LEU A 1 87 ? -7.621 14.375 -2.557 1 94.5 87 LEU A O 1
ATOM 648 N N . ASN A 1 88 ? -5.766 15.148 -3.43 1 93.94 88 ASN A N 1
ATOM 649 C CA . ASN A 1 88 ? -5.82 16.531 -2.973 1 93.94 88 ASN A CA 1
ATOM 650 C C . ASN A 1 88 ? -5.773 16.625 -1.45 1 93.94 88 ASN A C 1
ATOM 652 O O . ASN A 1 88 ? -6.07 17.672 -0.877 1 93.94 88 ASN A O 1
ATOM 656 N N . LEU A 1 89 ? -5.559 15.523 -0.781 1 96.25 89 LEU A N 1
ATOM 657 C CA . LEU A 1 89 ? -5.527 15.453 0.676 1 96.25 89 LEU A CA 1
ATOM 658 C C . LEU A 1 89 ? -4.383 16.297 1.236 1 96.25 89 LEU A C 1
ATOM 660 O O . LEU A 1 89 ? -4.531 16.938 2.271 1 96.25 89 LEU A O 1
ATOM 664 N N . GLY A 1 90 ? -3.215 16.188 0.598 1 96.88 90 GLY A N 1
ATOM 665 C CA . GLY A 1 90 ? -2 16.812 1.104 1 96.88 90 GLY A CA 1
ATOM 666 C C . GLY A 1 90 ? -0.78 16.516 0.254 1 96.88 90 GLY A C 1
ATOM 667 O O . GLY A 1 90 ? -0.877 16.422 -0.971 1 96.88 90 GLY A O 1
ATOM 668 N N . ARG A 1 91 ? 0.331 16.594 0.938 1 96 91 ARG A N 1
ATOM 669 C CA . ARG A 1 91 ? 1.602 16.328 0.271 1 96 91 ARG A CA 1
ATOM 670 C C . ARG A 1 91 ? 2.488 15.414 1.119 1 96 91 ARG A C 1
ATOM 672 O O . ARG A 1 91 ? 2.533 15.555 2.344 1 96 91 ARG A O 1
ATOM 679 N N . CYS A 1 92 ? 3.076 14.508 0.407 1 96.75 92 CYS A N 1
ATOM 680 C CA . CYS A 1 92 ? 4.078 13.68 1.06 1 96.75 92 CYS A CA 1
ATOM 681 C C . CYS A 1 92 ? 5.359 14.461 1.312 1 96.75 92 CYS A C 1
ATOM 683 O O . CYS A 1 92 ? 5.68 15.391 0.567 1 96.75 92 CYS A O 1
ATOM 685 N N . ARG A 1 93 ? 6.055 14.125 2.361 1 94.12 93 ARG A N 1
ATOM 686 C CA . ARG A 1 93 ? 7.266 14.844 2.742 1 94.12 93 ARG A CA 1
ATOM 687 C C . ARG A 1 93 ? 8.336 14.719 1.666 1 94.12 93 ARG A C 1
ATOM 689 O O . ARG A 1 93 ? 8.945 15.711 1.269 1 94.12 93 ARG A O 1
ATOM 696 N N . ASP A 1 94 ? 8.578 13.445 1.317 1 93.06 94 ASP A N 1
ATOM 697 C CA . ASP A 1 94 ? 9.625 13.188 0.332 1 93.06 94 ASP A CA 1
ATOM 698 C C . ASP A 1 94 ? 9.07 13.234 -1.088 1 93.06 94 ASP A C 1
ATOM 700 O O . ASP A 1 94 ? 7.965 12.742 -1.346 1 93.06 94 ASP A O 1
ATOM 704 N N . HIS A 1 95 ? 9.82 13.828 -1.987 1 92.88 95 HIS A N 1
ATOM 705 C CA . HIS A 1 95 ? 9.352 14.078 -3.346 1 92.88 95 HIS A CA 1
ATOM 706 C C . HIS A 1 95 ? 9.164 12.773 -4.113 1 92.88 95 HIS A C 1
ATOM 708 O O . HIS A 1 95 ? 8.477 12.742 -5.133 1 92.88 95 HIS A O 1
ATOM 714 N N . ASP A 1 96 ? 9.797 11.719 -3.654 1 94.94 96 ASP A N 1
ATOM 715 C CA . ASP A 1 96 ? 9.703 10.453 -4.371 1 94.94 96 ASP A CA 1
ATOM 716 C C . ASP A 1 96 ? 8.586 9.578 -3.797 1 94.94 96 ASP A C 1
ATOM 718 O O . ASP A 1 96 ? 8.477 8.398 -4.137 1 94.94 96 ASP A O 1
ATOM 722 N N . ARG A 1 97 ? 7.844 10.086 -2.867 1 96.19 97 ARG A N 1
ATOM 723 C CA . ARG A 1 97 ? 6.707 9.367 -2.299 1 96.19 97 ARG A CA 1
ATOM 724 C C . ARG A 1 97 ? 5.387 9.984 -2.748 1 96.19 97 ARG A C 1
ATOM 726 O O . ARG A 1 97 ? 5.285 11.211 -2.9 1 96.19 97 ARG A O 1
ATOM 733 N N . HIS A 1 98 ? 4.402 9.117 -2.99 1 96.94 98 HIS A N 1
ATOM 734 C CA . HIS A 1 98 ? 3.061 9.531 -3.383 1 96.94 98 HIS A CA 1
ATOM 735 C C . HIS A 1 98 ? 1.998 8.836 -2.539 1 96.94 98 HIS A C 1
ATOM 737 O O . HIS A 1 98 ? 2.256 7.785 -1.956 1 96.94 98 HIS A O 1
ATOM 743 N N . TYR A 1 99 ? 0.881 9.539 -2.471 1 97.5 99 TYR A N 1
ATOM 744 C CA . TYR A 1 99 ? -0.217 8.938 -1.723 1 97.5 99 TYR A CA 1
ATOM 745 C C . TYR A 1 99 ? -0.714 7.672 -2.408 1 97.5 99 TYR A C 1
ATOM 747 O O . TYR A 1 99 ? -0.813 7.625 -3.637 1 97.5 99 TYR A O 1
ATOM 755 N N . HIS A 1 100 ? -1.014 6.727 -1.634 1 98 100 HIS A N 1
ATOM 756 C CA . HIS A 1 100 ? -1.707 5.488 -1.967 1 98 100 HIS A CA 1
ATOM 757 C C . HIS A 1 100 ? -2.727 5.121 -0.895 1 98 100 HIS A C 1
ATOM 759 O O . HIS A 1 100 ? -2.666 5.633 0.226 1 98 100 HIS A O 1
ATOM 765 N N . CYS A 1 101 ? -3.67 4.355 -1.284 1 98.38 101 CYS A N 1
ATOM 766 C CA . CYS A 1 101 ? -4.523 3.709 -0.293 1 98.38 101 CYS A CA 1
ATOM 767 C C . CYS A 1 101 ? -3.965 2.346 0.1 1 98.38 101 CYS A C 1
ATOM 769 O O . CYS A 1 101 ? -4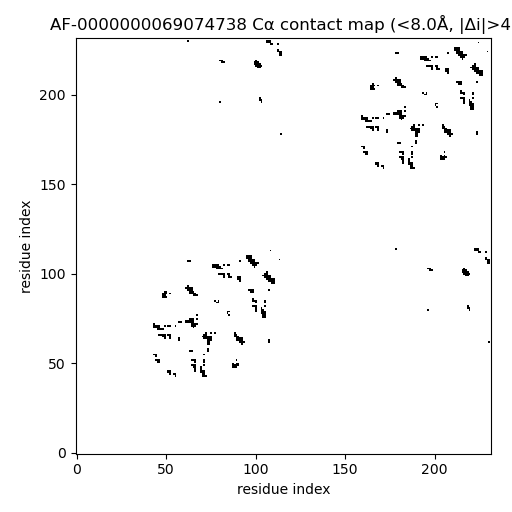.082 1.381 -0.657 1 98.38 101 CYS A O 1
ATOM 771 N N . LEU A 1 102 ? -3.381 2.33 1.183 1 98.19 102 LEU A N 1
ATOM 772 C CA . LEU A 1 102 ? -2.744 1.133 1.718 1 98.19 102 LEU A CA 1
ATOM 773 C C . LEU A 1 102 ? -3.502 0.61 2.934 1 98.19 102 LEU A C 1
ATOM 775 O O . LEU A 1 102 ? -3.6 1.299 3.951 1 98.19 102 LEU A O 1
ATOM 779 N N . ASP A 1 103 ? -4.082 -0.606 2.773 1 97.69 103 ASP A N 1
ATOM 780 C CA . ASP A 1 103 ? -4.789 -1.235 3.885 1 97.69 103 ASP A CA 1
ATOM 781 C C . ASP A 1 103 ? -5.836 -0.291 4.477 1 97.69 103 ASP A C 1
ATOM 783 O O . ASP A 1 103 ? -5.934 -0.151 5.695 1 97.69 103 ASP A O 1
ATOM 787 N N . SER A 1 104 ? -6.469 0.473 3.629 1 97.75 104 SER A N 1
ATOM 788 C CA . SER A 1 104 ? -7.598 1.341 3.941 1 97.75 104 SER A CA 1
ATOM 789 C C . SER A 1 104 ? -7.133 2.645 4.582 1 97.75 104 SER A C 1
ATOM 791 O O . SER A 1 104 ? -7.902 3.311 5.277 1 97.75 104 SER A O 1
ATOM 793 N N . GLU A 1 105 ? -5.914 2.924 4.461 1 97.12 105 GLU A N 1
ATOM 794 C CA . GLU A 1 105 ? -5.387 4.188 4.961 1 97.12 105 GLU A CA 1
ATOM 795 C C . GLU A 1 105 ? -4.574 4.91 3.891 1 97.12 105 GLU A C 1
ATOM 797 O O . GLU A 1 105 ? -3.764 4.293 3.197 1 97.12 105 GLU A O 1
ATOM 802 N N . CYS A 1 106 ? -4.742 6.227 3.76 1 98.12 106 CYS A N 1
ATOM 803 C CA . CYS A 1 106 ? -3.891 7 2.865 1 98.12 106 CYS A CA 1
ATOM 804 C C . CYS A 1 106 ? -2.465 7.078 3.398 1 98.12 106 CYS A C 1
ATOM 806 O O . CYS A 1 106 ? -2.238 7.578 4.504 1 98.12 106 CYS A O 1
ATOM 808 N N . THR A 1 107 ? -1.583 6.562 2.629 1 97.75 107 THR A N 1
ATOM 809 C CA . THR A 1 107 ? -0.19 6.41 3.037 1 97.75 107 THR A CA 1
ATOM 810 C C . THR A 1 107 ? 0.751 6.863 1.925 1 97.75 107 THR A C 1
ATOM 812 O O . THR A 1 107 ? 0.484 6.625 0.745 1 97.75 107 THR A O 1
ATOM 815 N N . CYS A 1 108 ? 1.834 7.559 2.27 1 97.62 108 CYS A N 1
ATOM 816 C CA . CYS A 1 108 ? 2.842 7.965 1.297 1 97.62 108 CYS A CA 1
ATOM 817 C C . CYS A 1 108 ? 3.854 6.848 1.063 1 97.62 108 CYS A C 1
ATOM 819 O O . CYS A 1 108 ? 4.602 6.484 1.972 1 97.62 108 CYS A O 1
ATOM 821 N N . LEU A 1 109 ? 3.904 6.363 -0.15 1 97.38 109 LEU A N 1
ATOM 822 C CA . LEU A 1 109 ? 4.844 5.305 -0.501 1 97.38 109 LEU A CA 1
ATOM 823 C C . LEU A 1 109 ? 5.734 5.73 -1.663 1 97.38 109 LEU A C 1
ATOM 825 O O . LEU A 1 109 ? 5.355 6.594 -2.457 1 97.38 109 LEU A O 1
ATOM 829 N N . LYS A 1 110 ? 6.926 5.133 -1.642 1 96.31 110 LYS A N 1
ATOM 830 C CA . LYS A 1 110 ? 7.789 5.281 -2.811 1 96.31 110 LYS A CA 1
ATOM 831 C C . LYS A 1 110 ? 7.355 4.344 -3.934 1 96.31 110 LYS A C 1
ATOM 833 O O . LYS A 1 110 ? 7.219 3.135 -3.723 1 96.31 110 LYS A O 1
ATOM 838 N N . ASP A 1 111 ? 7.152 4.887 -5.109 1 91.81 111 ASP A N 1
ATOM 839 C CA . ASP A 1 111 ? 6.703 4.062 -6.227 1 91.81 111 ASP A CA 1
ATOM 840 C C . ASP A 1 111 ? 7.688 2.928 -6.5 1 91.81 111 ASP A C 1
ATOM 842 O O . ASP A 1 111 ? 7.285 1.825 -6.879 1 91.81 111 ASP A O 1
ATOM 846 N N . GLU A 1 112 ? 8.961 3.225 -6.258 1 92.19 112 GLU A N 1
ATOM 847 C CA . GLU A 1 112 ? 10.008 2.242 -6.531 1 92.19 112 GLU A CA 1
ATOM 848 C C . GLU A 1 112 ? 9.906 1.053 -5.582 1 92.19 112 GLU A C 1
ATOM 850 O O . GLU A 1 112 ? 10.453 -0.018 -5.859 1 92.19 112 GLU A O 1
ATOM 855 N N . ASP A 1 113 ? 9.242 1.262 -4.492 1 91.62 113 ASP A N 1
ATOM 856 C CA . ASP A 1 113 ? 9.133 0.205 -3.492 1 91.62 113 ASP A CA 1
ATOM 857 C C . ASP A 1 113 ? 7.914 -0.678 -3.758 1 91.62 113 ASP A C 1
ATOM 859 O O . ASP A 1 113 ? 7.715 -1.691 -3.086 1 91.62 113 ASP A O 1
ATOM 863 N N . ILE A 1 114 ? 7.105 -0.361 -4.672 1 92.38 114 ILE A N 1
ATOM 864 C CA . ILE A 1 114 ? 5.926 -1.125 -5.055 1 92.38 114 ILE A CA 1
ATOM 865 C C . ILE A 1 114 ? 6.266 -2.055 -6.219 1 92.38 114 ILE A C 1
ATOM 867 O O . ILE A 1 114 ? 6.695 -1.601 -7.281 1 92.38 114 ILE A O 1
ATOM 871 N N . PRO A 1 115 ? 6.082 -3.34 -5.949 1 87.44 115 PRO A N 1
ATOM 872 C CA . PRO A 1 115 ? 6.375 -4.246 -7.062 1 87.44 115 PRO A CA 1
ATOM 873 C C . PRO A 1 115 ? 5.418 -4.062 -8.242 1 87.44 115 PRO A C 1
ATOM 875 O O . PRO A 1 115 ? 4.234 -3.777 -8.039 1 87.44 115 PRO A O 1
ATOM 878 N N . HIS A 1 116 ? 5.977 -3.979 -9.57 1 74.75 116 HIS A N 1
ATOM 879 C CA . HIS A 1 116 ? 5.168 -3.865 -10.773 1 74.75 116 HIS A CA 1
ATOM 880 C C . HIS A 1 116 ? 5.152 -5.176 -11.555 1 74.75 116 HIS A C 1
ATOM 882 O O . HIS A 1 116 ? 6.117 -5.941 -11.508 1 74.75 116 HIS A O 1
ATOM 888 N N . MET B 1 1 ? 15.023 -112.188 -68.625 1 25.58 1 MET B N 1
ATOM 889 C CA . MET B 1 1 ? 15.641 -110.812 -68.562 1 25.58 1 MET B CA 1
ATOM 890 C C . MET B 1 1 ? 14.578 -109.75 -68.562 1 25.58 1 MET B C 1
ATOM 892 O O . MET B 1 1 ? 13.469 -109.938 -69.062 1 25.58 1 MET B O 1
ATOM 896 N N . VAL B 1 2 ? 14.984 -108.375 -68.25 1 27.11 2 VAL B N 1
ATOM 897 C CA . VAL B 1 2 ? 14.516 -107.188 -67.562 1 27.11 2 VAL B CA 1
ATOM 898 C C . VAL B 1 2 ? 13.594 -106.438 -68.438 1 27.11 2 VAL B C 1
ATOM 900 O O . VAL B 1 2 ? 13.719 -106.5 -69.688 1 27.11 2 VAL B O 1
ATOM 903 N N . SER B 1 3 ? 12.461 -105.75 -67.875 1 26.28 3 SER B N 1
ATOM 904 C CA . SER B 1 3 ? 11.266 -104.938 -67.812 1 26.28 3 SER B CA 1
ATOM 905 C C . SER B 1 3 ? 11.57 -103.5 -68.25 1 26.28 3 SER B C 1
ATOM 907 O O . SER B 1 3 ? 10.953 -102.5 -67.75 1 26.28 3 SER B O 1
ATOM 909 N N . TYR B 1 4 ? 12.586 -103.188 -69 1 27.95 4 TYR B N 1
ATOM 910 C CA . TYR B 1 4 ? 13.055 -101.812 -69 1 27.95 4 TYR B CA 1
ATOM 911 C C . TYR B 1 4 ? 11.984 -100.875 -69.625 1 27.95 4 TYR B C 1
ATOM 913 O O . TYR B 1 4 ? 11.453 -101.125 -70.688 1 27.95 4 TYR B O 1
ATOM 921 N N . ASN B 1 5 ? 11.227 -100.062 -68.75 1 29.45 5 ASN B N 1
ATOM 922 C CA . ASN B 1 5 ? 10.086 -99.125 -68.688 1 29.45 5 ASN B CA 1
ATOM 923 C C . ASN B 1 5 ? 10.344 -97.875 -69.5 1 29.45 5 ASN B C 1
ATOM 925 O O . ASN B 1 5 ? 11.133 -97 -69.062 1 29.45 5 ASN B O 1
ATOM 929 N N . PRO B 1 6 ? 10.656 -97.75 -70.688 1 29.23 6 PRO B N 1
ATOM 930 C CA . PRO B 1 6 ? 11.148 -96.5 -71.312 1 29.23 6 PRO B CA 1
ATOM 931 C C . PRO B 1 6 ? 10.109 -95.375 -71.25 1 29.23 6 PRO B C 1
ATOM 933 O O . PRO B 1 6 ? 9.016 -95.562 -71.812 1 29.23 6 PRO B O 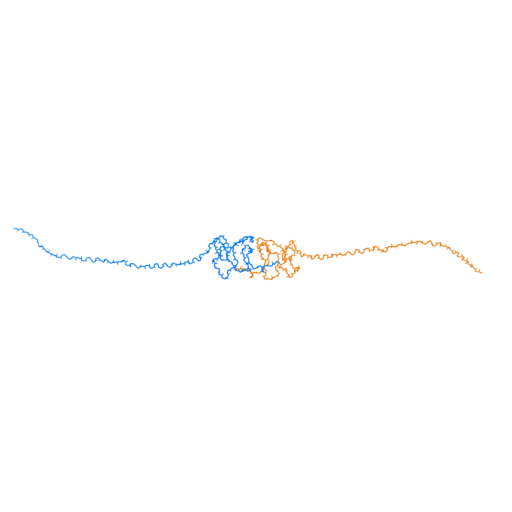1
ATOM 936 N N . LEU B 1 7 ? 9.961 -94.562 -70.125 1 28.98 7 LEU B N 1
ATOM 937 C CA . LEU B 1 7 ? 9.148 -93.438 -69.625 1 28.98 7 LEU B CA 1
ATOM 938 C C . LEU B 1 7 ? 9.227 -92.25 -70.562 1 28.98 7 LEU B C 1
ATOM 940 O O . LEU B 1 7 ? 10.289 -91.625 -70.688 1 28.98 7 LEU B O 1
ATOM 944 N N . GLY B 1 8 ? 8.883 -92.188 -71.75 1 26.05 8 GLY B N 1
ATOM 945 C CA . GLY B 1 8 ? 9.07 -91.125 -72.688 1 26.05 8 GLY B CA 1
ATOM 946 C C . GLY B 1 8 ? 8.328 -89.875 -72.312 1 26.05 8 GLY B C 1
ATOM 947 O O . GLY B 1 8 ? 7.098 -89.812 -72.312 1 26.05 8 GLY B O 1
ATOM 948 N N . LEU B 1 9 ? 8.703 -88.938 -71.375 1 27.16 9 LEU B N 1
ATOM 949 C CA . LEU B 1 9 ? 8.25 -87.75 -70.625 1 27.16 9 LEU B CA 1
ATOM 950 C C . LEU B 1 9 ? 8.055 -86.562 -71.562 1 27.16 9 LEU B C 1
ATOM 952 O O . LEU B 1 9 ? 9.023 -86.062 -72.125 1 27.16 9 LEU B O 1
ATOM 956 N N . ASN B 1 10 ? 7.203 -86.625 -72.5 1 28 10 ASN B N 1
ATOM 957 C CA . ASN B 1 10 ? 7.094 -85.5 -73.5 1 28 10 ASN B CA 1
ATOM 958 C C . ASN B 1 10 ? 6.711 -84.188 -72.75 1 28 10 ASN B C 1
ATOM 960 O O . ASN B 1 10 ? 5.801 -84.188 -71.938 1 28 10 ASN B O 1
ATOM 964 N N . ARG B 1 11 ? 7.504 -83 -72.812 1 28.67 11 ARG B N 1
ATOM 965 C CA . ARG B 1 11 ? 7.773 -81.688 -72.312 1 28.67 11 ARG B CA 1
ATOM 966 C C . ARG B 1 11 ? 6.668 -80.75 -72.688 1 28.67 11 ARG B C 1
ATOM 968 O O . ARG B 1 11 ? 6.414 -80.5 -73.875 1 28.67 11 ARG B O 1
ATOM 975 N N . THR B 1 12 ? 5.535 -80.562 -71.875 1 27.38 12 THR B N 1
ATOM 976 C CA . THR B 1 12 ? 4.363 -79.688 -71.938 1 27.38 12 THR B CA 1
ATOM 977 C C . THR B 1 12 ? 4.781 -78.25 -71.938 1 27.38 12 THR B C 1
ATOM 979 O O . THR B 1 12 ? 5.539 -77.75 -71.125 1 27.38 12 THR B O 1
ATOM 982 N N . LEU B 1 13 ? 4.77 -77.5 -73.125 1 27.44 13 LEU B N 1
ATOM 983 C CA . LEU B 1 13 ? 5.117 -76.188 -73.5 1 27.44 13 LEU B CA 1
ATOM 984 C C . LEU B 1 13 ? 4.203 -75.125 -72.812 1 27.44 13 LEU B C 1
ATOM 986 O O . LEU B 1 13 ? 3.01 -75.062 -73.125 1 27.44 13 LEU B O 1
ATOM 990 N N . ILE B 1 14 ? 4.141 -74.938 -71.5 1 27.58 14 ILE B N 1
ATOM 991 C CA . ILE B 1 14 ? 3.23 -74.062 -70.812 1 27.58 14 ILE B CA 1
ATOM 992 C C . ILE B 1 14 ? 3.51 -72.625 -71.188 1 27.58 14 ILE B C 1
ATOM 994 O O . ILE B 1 14 ? 4.66 -72.125 -71.125 1 27.58 14 ILE B O 1
ATOM 998 N N . PRO B 1 15 ? 2.621 -71.938 -72 1 30.25 15 PRO B N 1
ATOM 999 C CA . PRO B 1 15 ? 2.76 -70.562 -72.438 1 30.25 15 PRO B CA 1
ATOM 1000 C C . PRO B 1 15 ? 2.826 -69.562 -71.25 1 30.25 15 PRO B C 1
ATOM 1002 O O . PRO B 1 15 ? 2.168 -69.75 -70.25 1 30.25 15 PRO B O 1
ATOM 1005 N N . LEU B 1 16 ? 3.924 -68.75 -71.062 1 27.75 16 LEU B N 1
ATOM 1006 C CA . LEU B 1 16 ? 4.395 -67.75 -70.125 1 27.75 16 LEU B CA 1
ATOM 1007 C C . LEU B 1 16 ? 3.521 -66.5 -70.125 1 27.75 16 LEU B C 1
ATOM 1009 O O . LEU B 1 16 ? 3.57 -65.75 -71.125 1 27.75 16 LEU B O 1
ATOM 1013 N N . GLN B 1 17 ? 2.186 -66.625 -69.938 1 25.69 17 GLN B N 1
ATOM 1014 C CA . GLN B 1 17 ? 1.392 -65.375 -69.812 1 25.69 17 GLN B CA 1
ATOM 1015 C C . GLN B 1 17 ? 2.021 -64.375 -68.875 1 25.69 17 GLN B C 1
ATOM 1017 O O . GLN B 1 17 ? 2.344 -64.75 -67.688 1 25.69 17 GLN B O 1
ATOM 1022 N N . ASN B 1 18 ? 2.779 -63.25 -69.312 1 25.77 18 ASN B N 1
ATOM 1023 C CA . ASN B 1 18 ? 3.457 -62.094 -68.75 1 25.77 18 ASN B CA 1
ATOM 1024 C C . ASN B 1 18 ? 2.506 -61.219 -67.938 1 25.77 18 ASN B C 1
ATOM 1026 O O . ASN B 1 18 ? 1.675 -60.5 -68.438 1 25.77 18 ASN B O 1
ATOM 1030 N N . SER B 1 19 ? 1.779 -61.625 -66.812 1 26.97 19 SER B N 1
ATOM 1031 C CA . SER B 1 19 ? 0.96 -60.812 -65.938 1 26.97 19 SER B CA 1
ATOM 1032 C C . SER B 1 19 ? 1.763 -59.625 -65.375 1 26.97 19 SER B C 1
ATOM 1034 O O . SER B 1 19 ? 2.8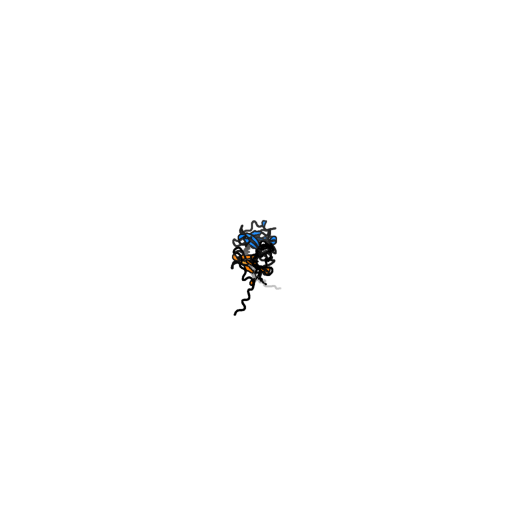18 -59.844 -64.75 1 26.97 19 SER B O 1
ATOM 1036 N N . GLU B 1 20 ? 1.762 -58.312 -66.062 1 28.94 20 GLU B N 1
ATOM 1037 C CA . GLU B 1 20 ? 2.221 -57 -65.625 1 28.94 20 GLU B CA 1
ATOM 1038 C C . GLU B 1 20 ? 1.688 -56.656 -64.25 1 28.94 20 GLU B C 1
ATOM 1040 O O . GLU B 1 20 ? 0.499 -56.375 -64.062 1 28.94 20 GLU B O 1
ATOM 1045 N N . PHE B 1 21 ? 1.863 -57.344 -63.094 1 28.97 21 PHE B N 1
ATOM 1046 C CA . PHE B 1 21 ? 1.511 -57.062 -61.719 1 28.97 21 PHE B CA 1
ATOM 1047 C C . PHE B 1 21 ? 2.176 -55.75 -61.25 1 28.97 21 PHE B C 1
ATOM 1049 O O . PHE B 1 21 ? 2.285 -55.531 -60.031 1 28.97 21 PHE B O 1
ATOM 1056 N N . CYS B 1 22 ? 2.566 -54.688 -62.031 1 28.09 22 CYS B N 1
ATOM 1057 C CA . CYS B 1 22 ? 3.375 -53.656 -61.438 1 28.09 22 CYS B CA 1
ATOM 1058 C C . CYS B 1 22 ? 2.596 -52.938 -60.344 1 28.09 22 CYS B C 1
ATOM 1060 O O . CYS B 1 22 ? 1.628 -52.219 -60.625 1 28.09 22 CYS B O 1
ATOM 1062 N N . GLN B 1 23 ? 2.359 -53.438 -59.094 1 27.19 23 GLN B N 1
ATOM 1063 C CA . GLN B 1 23 ? 1.866 -52.844 -57.844 1 27.19 23 GLN B CA 1
ATOM 1064 C C . GLN B 1 23 ? 2.729 -51.656 -57.438 1 27.19 23 GLN B C 1
ATOM 1066 O O . GLN B 1 23 ? 3.879 -51.844 -57.031 1 27.19 23 GLN B O 1
ATOM 1071 N N . THR B 1 24 ? 2.887 -50.531 -58.188 1 32.22 24 THR B N 1
ATOM 1072 C CA . THR B 1 24 ? 3.574 -49.344 -57.656 1 32.22 24 THR B CA 1
ATOM 1073 C C . THR B 1 24 ? 2.926 -48.844 -56.375 1 32.22 24 THR B C 1
ATOM 1075 O O . THR B 1 24 ? 1.825 -48.281 -56.406 1 32.22 24 THR B O 1
ATOM 1078 N N . VAL B 1 25 ? 2.83 -49.562 -55.25 1 32.59 25 VAL B N 1
ATOM 1079 C CA . VAL B 1 25 ? 2.396 -49.281 -53.906 1 32.59 25 VAL B CA 1
ATOM 1080 C C . VAL B 1 25 ? 3.143 -48.062 -53.375 1 32.59 25 VAL B C 1
ATOM 1082 O O . VAL B 1 25 ? 2.717 -47.406 -52.406 1 32.59 25 VAL B O 1
ATOM 1085 N N . THR B 1 26 ? 4.41 -47.719 -53.625 1 35.78 26 THR B N 1
ATOM 1086 C CA . THR B 1 26 ? 5.215 -47.281 -52.5 1 35.78 26 THR B CA 1
ATOM 1087 C C . THR B 1 26 ? 4.852 -45.875 -52.094 1 35.78 26 THR B C 1
ATOM 1089 O O . THR B 1 26 ? 5.309 -45.375 -51.031 1 35.78 26 THR B O 1
ATOM 1092 N N . MET B 1 27 ? 4.418 -45 -52.875 1 32.97 27 MET B N 1
ATOM 1093 C CA . MET B 1 27 ? 4.777 -43.625 -52.531 1 32.97 27 MET B CA 1
ATOM 1094 C C . MET B 1 27 ? 4.117 -43.188 -51.25 1 32.97 27 MET B C 1
ATOM 1096 O O . MET B 1 27 ? 4.477 -42.156 -50.688 1 32.97 27 MET B O 1
ATOM 1100 N N . LYS B 1 28 ? 2.861 -43.344 -50.969 1 39.03 28 LYS B N 1
ATOM 1101 C CA . LYS B 1 28 ? 2.062 -42.344 -50.25 1 39.03 28 LYS B CA 1
ATOM 1102 C C . LYS B 1 28 ? 2.385 -42.344 -48.781 1 39.03 28 LYS B C 1
ATOM 1104 O O . LYS B 1 28 ? 1.7 -42.969 -47.969 1 39.03 28 LYS B O 1
ATOM 1109 N N . SER B 1 29 ? 3.414 -42.938 -48.219 1 40.78 29 SER B N 1
ATOM 1110 C CA . SER B 1 29 ? 3.426 -42.844 -46.781 1 40.78 29 SER B CA 1
ATOM 1111 C C . SER B 1 29 ? 3.5 -41.375 -46.344 1 40.78 29 SER B C 1
ATOM 1113 O O . SER B 1 29 ? 4.508 -40.719 -46.562 1 40.78 29 SER B O 1
ATOM 1115 N N . VAL B 1 30 ? 2.514 -40.562 -46.531 1 37.53 30 VAL B N 1
ATOM 1116 C CA . VAL B 1 30 ? 2.445 -39.25 -45.875 1 37.53 30 VAL B CA 1
ATOM 1117 C C . VAL B 1 30 ? 2.801 -39.375 -44.406 1 37.53 30 VAL B C 1
ATOM 1119 O O . VAL B 1 30 ? 2.172 -40.156 -43.656 1 37.53 30 VAL B O 1
ATOM 1122 N N . VAL B 1 31 ? 4.105 -39.188 -44 1 41.16 31 VAL B N 1
ATOM 1123 C CA . VAL B 1 31 ? 4.625 -38.906 -42.688 1 41.16 31 VAL B CA 1
ATOM 1124 C C . VAL B 1 31 ? 3.717 -37.906 -41.969 1 41.16 31 VAL B C 1
ATOM 1126 O O . VAL B 1 31 ? 3.617 -36.75 -42.375 1 41.16 31 VAL B O 1
ATOM 1129 N N . LEU B 1 32 ? 2.494 -38.219 -41.594 1 44.72 32 LEU B N 1
ATOM 1130 C CA . LEU B 1 32 ? 1.858 -37.469 -40.531 1 44.72 32 LEU B CA 1
ATOM 1131 C C . LEU B 1 32 ? 2.848 -37.188 -39.406 1 44.72 32 LEU B C 1
ATOM 1133 O O . LEU B 1 32 ? 3.215 -38.094 -38.656 1 44.72 32 LEU B O 1
ATOM 1137 N N . GLY B 1 33 ? 3.951 -36.562 -39.656 1 43.16 33 GLY B N 1
ATOM 1138 C CA . GLY B 1 33 ? 4.664 -35.969 -38.531 1 43.16 33 GLY B CA 1
ATOM 1139 C C . GLY B 1 33 ? 3.742 -35.312 -37.531 1 43.16 33 GLY B C 1
ATOM 1140 O O . GLY B 1 33 ? 3.236 -34.219 -37.781 1 43.16 33 GLY B O 1
ATOM 1141 N N . ALA B 1 34 ? 2.873 -36 -36.844 1 45.59 34 ALA B N 1
ATOM 1142 C CA . ALA B 1 34 ? 2.248 -35.469 -35.656 1 45.59 34 ALA B CA 1
ATOM 1143 C C . ALA B 1 34 ? 3.254 -34.656 -34.844 1 45.59 34 ALA B C 1
ATOM 1145 O O . ALA B 1 34 ? 4.156 -35.219 -34.219 1 45.59 34 ALA B O 1
ATOM 1146 N N . LEU B 1 35 ? 3.754 -33.625 -35.312 1 45.25 35 LEU B N 1
ATOM 1147 C CA . LEU B 1 35 ? 4.293 -32.656 -34.344 1 45.25 35 LEU B CA 1
ATOM 1148 C C . LEU B 1 35 ? 3.387 -32.562 -33.125 1 45.25 35 LEU B C 1
ATOM 1150 O O . LEU B 1 35 ? 2.314 -31.953 -33.219 1 45.25 35 LEU B O 1
ATOM 1154 N N . ALA B 1 36 ? 3.184 -33.656 -32.375 1 46 36 ALA B N 1
ATOM 1155 C CA . ALA B 1 36 ? 2.688 -33.438 -31.031 1 46 36 ALA B CA 1
ATOM 1156 C C . ALA B 1 36 ? 3.285 -32.188 -30.422 1 46 36 ALA B C 1
ATOM 1158 O O . ALA B 1 36 ? 4.48 -32.125 -30.125 1 46 36 ALA B O 1
ATOM 1159 N N . ILE B 1 37 ? 3.004 -31.047 -30.906 1 45.91 37 ILE B N 1
ATOM 1160 C CA . ILE B 1 37 ? 3.182 -29.891 -30.047 1 45.91 37 ILE B CA 1
ATOM 1161 C C . ILE B 1 37 ? 2.9 -30.281 -28.594 1 45.91 37 ILE B C 1
ATOM 1163 O O . ILE B 1 37 ? 1.746 -30.484 -28.219 1 45.91 37 ILE B O 1
ATOM 1167 N N . PHE B 1 38 ? 3.631 -31.219 -28.016 1 43.53 38 PHE B N 1
ATOM 1168 C CA . PHE B 1 38 ? 3.648 -31.281 -26.562 1 43.53 38 PHE B CA 1
ATOM 1169 C C . PHE B 1 38 ? 3.555 -29.875 -25.953 1 43.53 38 PHE B C 1
ATOM 1171 O O . PHE B 1 38 ? 4.555 -29.172 -25.875 1 43.53 38 PHE B O 1
ATOM 1178 N N . ALA B 1 39 ? 2.514 -29.188 -26.25 1 42.31 39 ALA B N 1
ATOM 1179 C CA . ALA B 1 39 ? 2.281 -28.047 -25.359 1 42.31 39 ALA B CA 1
ATOM 1180 C C . ALA B 1 39 ? 2.607 -28.391 -23.906 1 42.31 39 ALA B C 1
ATOM 1182 O O . ALA B 1 39 ? 1.936 -29.219 -23.297 1 42.31 39 ALA B O 1
ATOM 1183 N N . VAL B 1 40 ? 3.795 -28.578 -23.531 1 44.19 40 VAL B N 1
ATOM 1184 C CA . VAL B 1 40 ? 4.133 -28.5 -22.109 1 44.19 40 VAL B CA 1
ATOM 1185 C C . VAL B 1 40 ? 3.168 -27.562 -21.406 1 44.19 40 VAL B C 1
ATOM 1187 O O . VAL B 1 40 ? 3.305 -26.328 -21.5 1 44.19 40 VAL B O 1
ATOM 1190 N N . SER B 1 41 ? 1.865 -27.703 -21.531 1 45.16 41 SER B N 1
ATOM 1191 C CA . SER B 1 41 ? 1.005 -27.016 -20.594 1 45.16 41 SER B CA 1
ATOM 1192 C C . SER B 1 41 ? 1.641 -26.953 -19.203 1 45.16 41 SER B C 1
ATOM 1194 O O . SER B 1 41 ? 1.805 -27.984 -18.547 1 45.16 41 SER B O 1
ATOM 1196 N N . VAL B 1 42 ? 2.699 -26.266 -19 1 53.47 42 VAL B N 1
ATOM 1197 C CA . VAL B 1 42 ? 3.123 -26 -17.625 1 53.47 42 VAL B CA 1
ATOM 1198 C C . VAL B 1 42 ? 1.92 -26.078 -16.688 1 53.47 42 VAL B C 1
ATOM 1200 O O . VAL B 1 42 ? 1.002 -25.266 -16.781 1 53.47 42 VAL B O 1
ATOM 1203 N N . TYR B 1 43 ? 1.383 -27.266 -16.531 1 64.12 43 TYR B N 1
ATOM 1204 C CA . TYR B 1 43 ? 0.24 -27.547 -15.672 1 64.12 43 TYR B CA 1
ATOM 1205 C C . TYR B 1 43 ? 0.385 -26.828 -14.336 1 64.12 43 TYR B C 1
ATOM 1207 O O . TYR B 1 43 ? 1.311 -27.109 -13.57 1 64.12 43 TYR B O 1
ATOM 1215 N N . ALA B 1 44 ? -0.223 -25.672 -14.148 1 77.06 44 ALA B N 1
ATOM 1216 C CA . ALA B 1 44 ? -0.297 -24.969 -12.875 1 77.06 44 ALA B CA 1
ATOM 1217 C C . ALA B 1 44 ? -0.837 -25.875 -11.773 1 77.06 44 ALA B C 1
ATOM 1219 O O . ALA B 1 44 ? -1.782 -26.641 -12 1 77.06 44 ALA B O 1
ATOM 1220 N N . GLU B 1 45 ? -0.04 -26.031 -10.75 1 92.19 45 GLU B N 1
ATOM 1221 C CA . GLU B 1 45 ? -0.434 -26.75 -9.539 1 92.19 45 GLU B CA 1
ATOM 1222 C C . GLU B 1 45 ? -1.842 -26.359 -9.102 1 92.19 45 GLU B C 1
ATOM 1224 O O . GLU 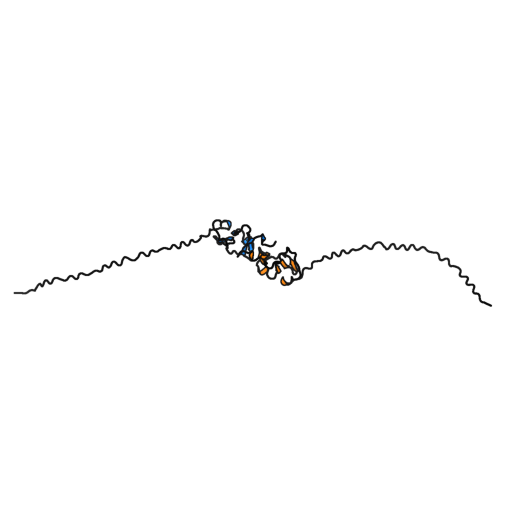B 1 45 ? -2.174 -25.172 -9.047 1 92.19 45 GLU B O 1
ATOM 1229 N N . TYR B 1 46 ? -2.729 -27.375 -8.93 1 95.06 46 TYR B N 1
ATOM 1230 C CA . TYR B 1 46 ? -4.055 -27.078 -8.391 1 95.06 46 TYR B CA 1
ATOM 1231 C C . TYR B 1 46 ? -3.969 -26.688 -6.922 1 95.06 46 TYR B C 1
ATOM 1233 O O . TYR B 1 46 ? -3.084 -27.141 -6.195 1 95.06 46 TYR B O 1
ATOM 1241 N N . CYS B 1 47 ? -4.879 -25.781 -6.566 1 96.81 47 CYS B N 1
ATOM 1242 C CA . CYS B 1 47 ? -4.82 -25.297 -5.191 1 96.81 47 CYS B CA 1
ATOM 1243 C C . CYS B 1 47 ? -6.215 -24.953 -4.68 1 96.81 47 CYS B C 1
ATOM 1245 O O . CYS B 1 47 ? -7.102 -24.609 -5.461 1 96.81 47 CYS B O 1
ATOM 1247 N N . ARG B 1 48 ? -6.445 -25.156 -3.299 1 96.06 48 ARG B N 1
ATOM 12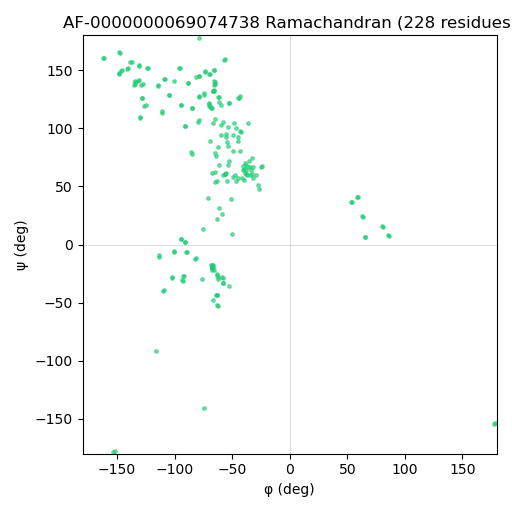48 C CA . ARG B 1 48 ? -7.617 -24.641 -2.602 1 96.06 48 ARG B CA 1
ATOM 1249 C C . ARG B 1 48 ? -7.328 -23.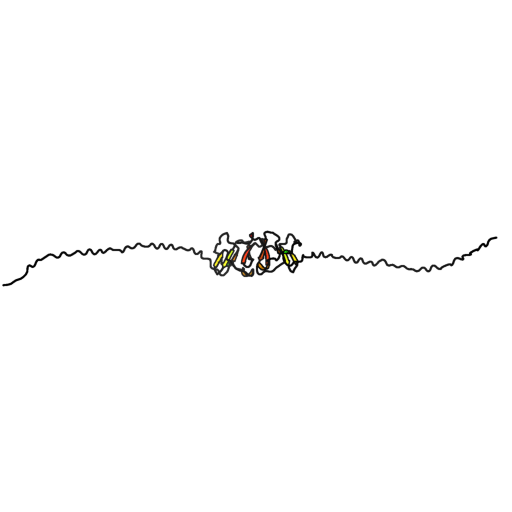281 -1.971 1 96.06 48 ARG B C 1
ATOM 1251 O O . ARG B 1 48 ? -8.211 -22.422 -1.894 1 96.06 48 ARG B O 1
ATOM 1258 N N . ASP B 1 49 ? -5.996 -23.031 -1.552 1 95.31 49 ASP B N 1
ATOM 1259 C CA . ASP B 1 49 ? -5.488 -21.766 -1.032 1 95.31 49 ASP B CA 1
ATOM 1260 C C . ASP B 1 49 ? -3.99 -21.625 -1.294 1 95.31 49 ASP B C 1
ATOM 1262 O O . ASP B 1 49 ? -3.398 -22.453 -2 1 95.31 49 ASP B O 1
ATOM 1266 N N . GLY B 1 50 ? -3.439 -20.531 -0.827 1 95.81 50 GLY B N 1
ATOM 1267 C CA . GLY B 1 50 ? -2.053 -20.219 -1.13 1 95.81 50 GLY B CA 1
ATOM 1268 C C . GLY B 1 50 ? -1.076 -21.25 -0.592 1 95.81 50 GLY B C 1
ATOM 1269 O O . GLY B 1 50 ? 0.025 -21.406 -1.124 1 95.81 50 GLY B O 1
ATOM 1270 N N . ARG B 1 51 ? -1.372 -21.953 0.489 1 94.69 51 ARG B N 1
ATOM 1271 C CA . ARG B 1 51 ? -0.476 -22.922 1.118 1 94.69 51 ARG B CA 1
ATOM 1272 C C . ARG B 1 51 ? -0.262 -24.125 0.221 1 94.69 51 ARG B C 1
ATOM 1274 O O . ARG B 1 51 ? 0.733 -24.844 0.362 1 94.69 51 ARG B O 1
ATOM 1281 N N . ASP B 1 52 ? -1.076 -24.344 -0.721 1 96.56 52 ASP B N 1
ATOM 1282 C CA . ASP B 1 52 ? -1.004 -25.516 -1.604 1 96.56 52 ASP B CA 1
ATOM 1283 C C . ASP B 1 52 ? 0.017 -25.281 -2.719 1 96.56 52 ASP B C 1
ATOM 1285 O O . ASP B 1 52 ? 0.377 -26.219 -3.434 1 96.56 52 ASP B O 1
ATOM 1289 N N . CYS B 1 53 ? 0.443 -24 -2.83 1 95.94 53 CYS B N 1
ATOM 1290 C CA . CYS B 1 53 ? 1.383 -23.688 -3.904 1 95.94 53 CYS B CA 1
ATOM 1291 C C . CYS B 1 53 ? 2.816 -23.984 -3.473 1 95.94 53 CYS B C 1
ATOM 1293 O O . CYS B 1 53 ? 3.566 -23.062 -3.145 1 95.94 53 CYS B O 1
ATOM 1295 N N . SER B 1 54 ? 3.182 -25.234 -3.49 1 94.12 54 SER B N 1
ATOM 1296 C CA . SER B 1 54 ? 4.488 -25.625 -2.971 1 94.12 54 SER B CA 1
ATOM 1297 C C . SER B 1 54 ? 5.391 -26.156 -4.086 1 94.12 54 SER B C 1
ATOM 1299 O O . SER B 1 54 ? 6.609 -26.234 -3.916 1 94.12 54 SER B O 1
ATOM 1301 N N . ILE B 1 55 ? 4.863 -26.375 -5.297 1 93.06 55 ILE B N 1
ATOM 1302 C CA . ILE B 1 55 ? 5.633 -27.016 -6.363 1 93.06 55 ILE B CA 1
ATOM 1303 C C . ILE B 1 55 ? 5.949 -25.984 -7.449 1 93.06 55 ILE B C 1
ATOM 1305 O O . ILE B 1 55 ? 7.043 -25.984 -8.016 1 93.06 55 ILE B O 1
ATOM 1309 N N . THR B 1 56 ? 4.977 -25.172 -7.715 1 93.38 56 THR B N 1
ATOM 1310 C CA . THR B 1 56 ? 5.125 -24.188 -8.781 1 93.38 56 THR B CA 1
ATOM 1311 C C . THR B 1 56 ? 6.281 -23.234 -8.477 1 93.38 56 THR B C 1
ATOM 1313 O O . THR B 1 56 ? 6.359 -22.672 -7.387 1 93.38 56 THR B O 1
ATOM 1316 N N . ILE B 1 57 ? 7.191 -23.109 -9.422 1 92.88 57 ILE B N 1
ATOM 1317 C CA . ILE B 1 57 ? 8.32 -22.188 -9.297 1 92.88 57 ILE B CA 1
ATOM 1318 C C . ILE B 1 57 ? 8.086 -20.969 -10.188 1 92.88 57 ILE B C 1
ATOM 1320 O O . ILE B 1 57 ? 7.805 -21.109 -11.383 1 92.88 57 ILE B O 1
ATOM 1324 N N . CYS B 1 58 ? 8.234 -19.812 -9.562 1 94.12 58 CYS B N 1
ATOM 1325 C CA . CYS B 1 58 ? 8.023 -18.594 -10.312 1 94.12 58 CYS B CA 1
ATOM 1326 C C . CYS B 1 58 ? 9.344 -18.031 -10.836 1 94.12 58 CYS B C 1
ATOM 1328 O O . CYS B 1 58 ? 10.398 -18.281 -10.258 1 94.12 58 CYS B O 1
ATOM 1330 N N . PRO B 1 59 ? 9.148 -17.297 -12.023 1 94 59 PRO B N 1
ATOM 1331 C CA . PRO B 1 59 ? 10.336 -16.578 -12.469 1 94 59 PRO B CA 1
ATOM 1332 C C . PRO B 1 59 ? 10.883 -15.625 -11.398 1 94 59 PRO B C 1
ATOM 1334 O O . PRO B 1 59 ? 10.148 -15.203 -10.508 1 94 59 PRO B O 1
ATOM 1337 N N . SER B 1 60 ? 12.211 -15.25 -11.562 1 92.38 60 SER B N 1
ATOM 1338 C CA . SER B 1 60 ? 12.898 -14.477 -10.531 1 92.38 60 SER B CA 1
ATOM 1339 C C . SER B 1 60 ? 12.32 -13.078 -10.414 1 92.38 60 SER B C 1
ATOM 1341 O O . SER B 1 60 ? 12.469 -12.422 -9.383 1 92.38 60 SER B O 1
ATOM 1343 N N . ASN B 1 61 ? 11.633 -12.555 -11.461 1 93.38 61 ASN B N 1
ATOM 1344 C CA . ASN B 1 61 ? 11.102 -11.195 -11.438 1 93.38 61 ASN B CA 1
ATOM 1345 C C . ASN B 1 61 ? 9.68 -11.164 -10.891 1 93.38 61 ASN B C 1
ATOM 1347 O O . ASN B 1 61 ? 9.062 -10.102 -10.797 1 93.38 61 ASN B O 1
ATOM 1351 N N . SER B 1 62 ? 9.164 -12.336 -10.477 1 95.31 62 SER B N 1
ATOM 1352 C CA . SER B 1 62 ? 7.828 -12.375 -9.891 1 95.31 62 SER B CA 1
ATOM 1353 C C . SER B 1 62 ? 7.848 -11.922 -8.438 1 95.31 62 SER B C 1
ATOM 1355 O O . SER B 1 62 ? 8.773 -12.242 -7.691 1 95.31 62 SER B O 1
ATOM 1357 N N . SER B 1 63 ? 6.762 -11.258 -8.094 1 96.06 63 SER B N 1
ATOM 1358 C CA . SER B 1 63 ? 6.695 -10.719 -6.738 1 96.06 63 SER B CA 1
ATOM 1359 C C . SER B 1 63 ? 6.027 -11.703 -5.781 1 96.06 63 SER B C 1
ATOM 1361 O O . SER B 1 63 ? 6.262 -11.664 -4.574 1 96.06 63 SER B O 1
ATOM 1363 N N . HIS B 1 64 ? 5.176 -12.508 -6.371 1 96.88 64 HIS B N 1
ATOM 1364 C CA . HIS B 1 64 ? 4.457 -13.414 -5.484 1 96.88 64 HIS B CA 1
ATOM 1365 C C . HIS B 1 64 ? 3.85 -14.578 -6.262 1 96.88 64 HIS B C 1
ATOM 1367 O O . HIS B 1 64 ? 3.789 -14.539 -7.492 1 96.88 64 HIS B O 1
ATOM 1373 N N . ILE B 1 65 ? 3.541 -15.617 -5.562 1 96.94 65 ILE B N 1
ATOM 1374 C CA . ILE B 1 65 ? 2.729 -16.734 -6.035 1 96.94 65 ILE B CA 1
ATOM 1375 C C . ILE B 1 65 ? 1.42 -16.781 -5.25 1 96.94 65 ILE B C 1
ATOM 1377 O O . ILE B 1 65 ? 1.401 -16.531 -4.043 1 96.94 65 ILE B O 1
ATOM 1381 N N . ALA B 1 66 ? 0.308 -17.016 -5.965 1 97.75 66 ALA B N 1
ATOM 1382 C CA . ALA B 1 66 ? -1.007 -17.016 -5.332 1 97.75 66 ALA B CA 1
ATOM 1383 C C . ALA B 1 66 ? -1.888 -18.125 -5.918 1 97.75 66 ALA B C 1
ATOM 1385 O O . ALA B 1 66 ? -1.691 -18.547 -7.059 1 97.75 66 ALA B O 1
ATOM 1386 N N . CYS B 1 67 ? -2.809 -18.609 -5.039 1 96.88 67 CYS B N 1
ATOM 1387 C CA . CYS B 1 67 ? -3.881 -19.453 -5.559 1 96.88 67 CYS B CA 1
ATOM 1388 C C . CYS B 1 67 ? -4.965 -18.609 -6.215 1 96.88 67 CYS B C 1
ATOM 1390 O O . CYS B 1 67 ? -5.711 -17.906 -5.531 1 96.88 67 CYS B O 1
ATOM 1392 N N . HIS B 1 68 ? -5.039 -18.625 -7.422 1 94.94 68 HIS B N 1
ATOM 1393 C CA . HIS B 1 68 ? -5.984 -17.844 -8.227 1 94.94 68 HIS B CA 1
ATOM 1394 C C . HIS B 1 68 ? -6.758 -18.75 -9.18 1 94.94 68 HIS B C 1
ATOM 1396 O O . HIS B 1 68 ? -6.164 -19.422 -10.031 1 94.94 68 HIS B O 1
ATOM 1402 N N . GLY B 1 69 ? -8.109 -18.734 -8.984 1 93.5 69 GLY B N 1
ATOM 1403 C CA . GLY B 1 69 ? -8.922 -19.578 -9.844 1 93.5 69 GLY B CA 1
ATOM 1404 C C . GLY B 1 69 ? -8.633 -21.062 -9.68 1 93.5 69 GLY B C 1
ATOM 1405 O O . GLY B 1 69 ? -8.703 -21.828 -10.648 1 93.5 69 GLY B O 1
ATOM 1406 N N . GLY B 1 70 ? -8.117 -21.406 -8.547 1 95.44 70 GLY B N 1
ATOM 1407 C CA . GLY B 1 70 ? -7.84 -22.812 -8.258 1 95.44 70 GLY B CA 1
ATOM 1408 C C . GLY B 1 70 ? -6.484 -23.266 -8.758 1 95.44 70 GLY B C 1
ATOM 1409 O O . GLY B 1 70 ? -6.191 -24.469 -8.758 1 95.44 70 GLY B O 1
ATOM 1410 N N . ARG B 1 71 ? -5.73 -22.297 -9.219 1 96 71 ARG B N 1
ATOM 1411 C CA . ARG B 1 71 ? -4.41 -22.641 -9.742 1 96 71 ARG B CA 1
ATOM 1412 C C . ARG B 1 71 ? -3.34 -21.719 -9.148 1 96 71 ARG B C 1
ATOM 1414 O O . ARG B 1 71 ? -3.574 -20.531 -8.961 1 96 71 ARG B O 1
ATOM 1421 N N . CYS B 1 72 ? -2.17 -22.328 -8.867 1 97.5 72 CYS B N 1
ATOM 1422 C CA . CYS B 1 72 ? -1.039 -21.516 -8.445 1 97.5 72 CYS B CA 1
ATOM 1423 C C . CYS B 1 72 ? -0.537 -20.656 -9.602 1 97.5 72 CYS B C 1
ATOM 1425 O O . CYS B 1 72 ? -0.137 -21.172 -10.641 1 97.5 72 CYS B O 1
ATOM 1427 N N . THR B 1 73 ? -0.621 -19.359 -9.422 1 96.75 73 THR B N 1
ATOM 1428 C CA . THR B 1 73 ? -0.311 -18.391 -10.469 1 96.75 73 THR B CA 1
ATOM 1429 C C . THR B 1 73 ? 0.682 -17.344 -9.969 1 96.75 73 THR B C 1
ATOM 1431 O O . THR B 1 73 ? 0.503 -16.781 -8.891 1 96.75 73 THR B O 1
ATOM 1434 N N . CYS B 1 74 ? 1.805 -17.172 -10.719 1 96.69 74 CYS B N 1
ATOM 1435 C CA . CYS B 1 74 ? 2.756 -16.125 -10.391 1 96.69 74 CYS B CA 1
ATOM 1436 C C . CYS B 1 74 ? 2.215 -14.758 -10.781 1 96.69 74 CYS B C 1
ATOM 1438 O O . CYS B 1 74 ? 1.691 -14.586 -11.883 1 96.69 74 CYS B O 1
ATOM 1440 N N . ASP B 1 75 ? 2.234 -13.773 -9.844 1 96.31 75 ASP B N 1
ATOM 1441 C CA . ASP B 1 75 ? 1.863 -12.375 -10.023 1 96.31 75 ASP B CA 1
ATOM 1442 C C . ASP B 1 75 ? 0.417 -12.242 -10.5 1 96.31 75 ASP B C 1
ATOM 1444 O O . ASP B 1 75 ? 0.13 -11.5 -11.445 1 96.31 75 ASP B O 1
ATOM 1448 N N . ALA B 1 76 ? -0.365 -13.047 -9.906 1 95.25 76 ALA B N 1
ATOM 1449 C CA . ALA B 1 76 ? -1.791 -12.945 -10.203 1 95.25 76 ALA B CA 1
ATOM 1450 C C . ALA B 1 76 ? -2.361 -11.625 -9.703 1 95.25 76 ALA B C 1
ATOM 1452 O O . ALA B 1 76 ? -2.021 -11.164 -8.609 1 95.25 76 ALA B O 1
ATOM 1453 N N . PHE B 1 77 ? -3.109 -10.977 -10.609 1 96 77 PHE B N 1
ATOM 1454 C CA . PHE B 1 77 ? -3.857 -9.797 -10.188 1 96 77 PHE B CA 1
ATOM 1455 C C . PHE B 1 77 ? -5.016 -10.195 -9.273 1 96 77 PHE B C 1
ATOM 1457 O O . PHE B 1 77 ? -5.879 -10.984 -9.672 1 96 77 PHE B O 1
ATOM 1464 N N . THR B 1 78 ? -5.09 -9.703 -8.047 1 96.19 78 THR B N 1
ATOM 1465 C CA . THR B 1 78 ? -6.172 -9.984 -7.105 1 96.19 78 THR B CA 1
ATOM 1466 C C . THR B 1 78 ? -6.727 -8.695 -6.516 1 96.19 78 THR B C 1
ATOM 1468 O O . THR B 1 78 ? -6.07 -8.047 -5.695 1 96.19 78 THR B O 1
ATOM 1471 N N . PRO B 1 79 ? -7.906 -8.336 -6.895 1 96.88 79 PRO B N 1
ATOM 1472 C CA . PRO B 1 79 ? -8.516 -7.145 -6.305 1 96.88 79 PRO B CA 1
ATOM 1473 C C . PRO B 1 79 ? -8.812 -7.309 -4.812 1 96.88 79 PRO B C 1
ATOM 1475 O O . PRO B 1 79 ? -9.031 -8.43 -4.344 1 96.88 79 PRO B O 1
ATOM 1478 N N . CYS B 1 80 ? -8.758 -6.125 -4.078 1 97.5 80 CYS B N 1
ATOM 1479 C CA . CYS B 1 80 ? -9.039 -6.156 -2.646 1 97.5 80 CYS B CA 1
ATOM 1480 C C . CYS B 1 80 ? -9.734 -4.875 -2.199 1 97.5 80 CYS B C 1
ATOM 1482 O O . CYS B 1 80 ? -9.594 -3.83 -2.84 1 97.5 80 CYS B O 1
ATOM 1484 N N . SER B 1 81 ? -10.57 -4.969 -1.153 1 96.19 81 SER B N 1
ATOM 1485 C CA . SER B 1 81 ? -11.125 -3.822 -0.443 1 96.19 81 SER B CA 1
ATOM 1486 C C . SER B 1 81 ? -10.391 -3.582 0.875 1 96.19 81 SER B C 1
ATOM 1488 O O . SER B 1 81 ? -10.352 -2.455 1.371 1 96.19 81 SER B O 1
ATOM 1490 N N . ASP B 1 82 ? -9.867 -4.719 1.405 1 94.75 82 ASP B N 1
ATOM 1491 C CA . ASP B 1 82 ? -9.102 -4.688 2.648 1 94.75 82 ASP B CA 1
ATOM 1492 C C . ASP B 1 82 ? -8.016 -5.762 2.652 1 94.75 82 ASP B C 1
ATOM 1494 O O . ASP B 1 82 ? -8.047 -6.684 1.833 1 94.75 82 ASP B O 1
ATOM 1498 N N . ILE B 1 83 ? -7.105 -5.562 3.627 1 96.81 83 ILE B N 1
ATOM 1499 C CA . ILE B 1 83 ? -5.992 -6.496 3.721 1 96.81 83 ILE B CA 1
ATOM 1500 C C . ILE B 1 83 ? -6.52 -7.914 3.918 1 96.81 83 ILE B C 1
ATOM 1502 O O . ILE B 1 83 ? -5.863 -8.891 3.541 1 96.81 83 ILE B O 1
ATOM 1506 N N . THR B 1 84 ? -7.688 -8.148 4.527 1 96.81 84 THR B N 1
ATOM 1507 C CA . THR B 1 84 ? -8.227 -9.477 4.809 1 96.81 84 THR B CA 1
ATOM 1508 C C . THR B 1 84 ? -8.492 -10.234 3.512 1 96.81 84 THR B C 1
ATOM 1510 O O . THR B 1 84 ? -8.445 -11.469 3.488 1 96.81 84 THR B O 1
ATOM 1513 N N . ASP B 1 85 ? -8.727 -9.531 2.389 1 96.25 85 ASP B N 1
ATOM 1514 C CA . ASP B 1 85 ? -8.953 -10.156 1.089 1 96.25 85 ASP B CA 1
ATOM 1515 C C . ASP B 1 85 ? -7.68 -10.82 0.575 1 96.25 85 ASP B C 1
ATOM 1517 O O . ASP B 1 85 ? -7.73 -11.641 -0.348 1 96.25 85 ASP B O 1
ATOM 1521 N N . CYS B 1 86 ? -6.566 -10.445 1.142 1 97.19 86 CYS B N 1
ATOM 1522 C CA . CYS B 1 86 ? -5.285 -10.945 0.664 1 97.19 86 CYS B CA 1
ATOM 1523 C C . CYS B 1 86 ? -4.773 -12.07 1.556 1 97.19 86 CYS B C 1
ATOM 1525 O O . CYS B 1 86 ? -3.764 -12.703 1.244 1 97.19 86 CYS B O 1
ATOM 1527 N N . LEU B 1 87 ? -5.5 -12.289 2.648 1 94.25 87 LEU B N 1
ATOM 1528 C CA . LEU B 1 87 ? -5.07 -13.328 3.584 1 94.25 87 LEU B CA 1
ATOM 1529 C C . LEU B 1 87 ? -5.148 -14.703 2.939 1 94.25 87 LEU B C 1
ATOM 1531 O O . LEU B 1 87 ? -6.113 -15.016 2.238 1 94.25 87 LEU B O 1
ATOM 1535 N N . ASN B 1 88 ? -4.188 -15.609 3.104 1 93.69 88 ASN B N 1
ATOM 1536 C CA . ASN B 1 88 ? -4.105 -16.984 2.648 1 93.69 88 ASN B CA 1
ATOM 1537 C C . ASN B 1 88 ? -4.047 -17.078 1.127 1 93.69 88 ASN B C 1
ATOM 1539 O O . ASN B 1 88 ? -4.23 -18.156 0.556 1 93.69 88 ASN B O 1
ATOM 1543 N N . LEU B 1 89 ? -3.941 -15.969 0.459 1 96.12 89 LEU B N 1
ATOM 1544 C CA . LEU B 1 89 ? -3.912 -15.906 -0.998 1 96.12 89 LEU B CA 1
ATOM 1545 C C . LEU B 1 89 ? -2.686 -16.625 -1.551 1 96.12 89 LEU B C 1
ATOM 1547 O O . LEU B 1 89 ? -2.764 -17.281 -2.586 1 96.12 89 LEU B O 1
ATOM 1551 N N . GLY B 1 90 ? -1.542 -16.391 -0.907 1 96.75 90 GLY B N 1
ATOM 1552 C CA . GLY B 1 90 ? -0.271 -16.891 -1.409 1 96.75 90 GLY B CA 1
ATOM 1553 C C . GLY B 1 90 ? 0.912 -16.469 -0.554 1 96.75 90 GLY B C 1
ATOM 1554 O O . GLY B 1 90 ? 0.803 -16.391 0.672 1 96.75 90 GLY B O 1
ATOM 1555 N N . ARG B 1 91 ? 2.041 -16.422 -1.233 1 96 91 ARG B N 1
ATOM 1556 C CA . ARG B 1 91 ? 3.279 -16.031 -0.562 1 96 91 ARG B CA 1
ATOM 1557 C C . ARG B 1 91 ? 4.066 -15.039 -1.4 1 96 91 ARG B C 1
ATOM 1559 O O . ARG B 1 91 ? 4.133 -15.156 -2.625 1 96 91 ARG B O 1
ATOM 1566 N N . CYS B 1 92 ? 4.555 -14.086 -0.687 1 96.69 92 CYS B N 1
ATOM 1567 C CA . CYS B 1 92 ? 5.469 -13.148 -1.331 1 96.69 92 CYS B CA 1
ATOM 1568 C C . CYS B 1 92 ? 6.828 -13.789 -1.572 1 96.69 92 CYS B C 1
ATOM 1570 O O . CYS B 1 92 ? 7.238 -14.68 -0.826 1 96.69 92 CYS B O 1
ATOM 1572 N N . ARG B 1 93 ? 7.484 -13.375 -2.617 1 94 93 ARG B N 1
ATOM 1573 C CA . ARG B 1 93 ? 8.766 -13.961 -2.994 1 94 93 ARG B CA 1
ATOM 1574 C C . ARG B 1 93 ? 9.812 -13.734 -1.907 1 94 93 ARG B C 1
ATOM 1576 O O . ARG B 1 93 ? 10.516 -14.672 -1.515 1 94 93 ARG B O 1
ATOM 1583 N N . ASP B 1 94 ? 9.93 -12.461 -1.558 1 92.94 94 ASP B N 1
ATOM 1584 C CA . ASP B 1 94 ? 10.938 -12.109 -0.561 1 92.94 94 ASP B CA 1
ATOM 1585 C C . ASP B 1 94 ? 10.367 -12.219 0.854 1 92.94 94 ASP B C 1
ATOM 1587 O O . ASP B 1 94 ? 9.227 -11.844 1.103 1 92.94 94 ASP B O 1
ATOM 1591 N N . HIS B 1 95 ? 11.172 -12.75 1.755 1 92.69 95 HIS B N 1
ATOM 1592 C CA . HIS B 1 95 ? 10.719 -13.047 3.109 1 92.69 95 HIS B CA 1
ATOM 1593 C C . HIS B 1 95 ? 10.398 -11.766 3.879 1 92.69 95 HIS B C 1
ATOM 1595 O O . HIS B 1 95 ? 9.703 -11.805 4.895 1 92.69 95 HIS B O 1
ATOM 1601 N N . ASP B 1 96 ? 10.914 -10.648 3.432 1 94.75 96 ASP B N 1
ATOM 1602 C CA . ASP B 1 96 ? 10.695 -9.398 4.148 1 94.75 96 ASP B CA 1
ATOM 1603 C C . ASP B 1 96 ? 9.5 -8.633 3.57 1 94.75 96 ASP B C 1
ATOM 1605 O O . ASP B 1 96 ? 9.281 -7.469 3.904 1 94.75 96 ASP B O 1
ATOM 1609 N N . ARG B 1 97 ? 8.812 -9.211 2.645 1 96.06 97 ARG B N 1
ATOM 1610 C CA . ARG B 1 97 ? 7.613 -8.609 2.068 1 96.06 97 ARG B CA 1
ATOM 1611 C C . ARG B 1 97 ? 6.355 -9.359 2.51 1 96.06 97 ARG B C 1
ATOM 1613 O O . ARG B 1 97 ? 6.379 -10.578 2.668 1 96.06 97 ARG B O 1
ATOM 1620 N N . HIS B 1 98 ? 5.289 -8.578 2.74 1 96.88 98 HIS B N 1
ATOM 1621 C CA . HIS B 1 98 ? 3.994 -9.125 3.119 1 96.88 98 HIS B CA 1
ATOM 1622 C C . HIS B 1 98 ? 2.875 -8.539 2.266 1 96.88 98 HIS B C 1
ATOM 1624 O O . HIS B 1 98 ? 3.031 -7.457 1.69 1 96.88 98 HIS B O 1
ATOM 1630 N N . TYR B 1 99 ? 1.834 -9.367 2.178 1 97.38 99 TYR B N 1
ATOM 1631 C CA . TYR B 1 99 ? 0.688 -8.875 1.422 1 97.38 99 TYR B CA 1
ATOM 1632 C C . TYR B 1 99 ? 0.056 -7.668 2.107 1 97.38 99 TYR B C 1
ATOM 1634 O O . TYR B 1 99 ? -0.064 -7.637 3.334 1 97.38 99 TYR B O 1
ATOM 1642 N N . HIS B 1 100 ? -0.325 -6.746 1.337 1 97.94 100 HIS B N 1
ATOM 1643 C CA . HIS B 1 100 ? -1.143 -5.586 1.667 1 97.94 100 HIS B CA 1
ATOM 1644 C C . HIS B 1 100 ? -2.191 -5.324 0.591 1 97.94 100 HIS B C 1
ATOM 1646 O O . HIS B 1 100 ? -2.072 -5.824 -0.53 1 97.94 100 HIS B O 1
ATOM 1652 N N . CYS B 1 101 ? -3.201 -4.664 0.979 1 98.38 101 CYS B N 1
ATOM 1653 C CA . CYS B 1 101 ? -4.113 -4.105 -0.014 1 98.38 101 CYS B CA 1
ATOM 1654 C C . CYS B 1 101 ? -3.699 -2.693 -0.403 1 98.38 101 CYS B C 1
ATOM 1656 O O . CYS B 1 101 ? -3.916 -1.747 0.357 1 98.38 101 CYS B O 1
ATOM 1658 N N . LEU B 1 102 ? -3.117 -2.615 -1.486 1 98.19 102 LEU B N 1
ATOM 1659 C CA . LEU B 1 102 ? -2.602 -1.359 -2.02 1 98.19 102 LEU B CA 1
ATOM 1660 C C . LEU B 1 102 ? -3.406 -0.915 -3.236 1 98.19 102 LEU B C 1
ATOM 1662 O O . LEU B 1 102 ? -3.43 -1.607 -4.258 1 98.19 102 LEU B O 1
ATOM 1666 N N . ASP B 1 103 ? -4.129 0.224 -3.076 1 97.69 103 ASP B N 1
ATOM 1667 C CA . ASP B 1 103 ? -4.895 0.779 -4.188 1 97.69 103 ASP B CA 1
ATOM 1668 C C . ASP B 1 103 ? -5.836 -0.267 -4.785 1 97.69 103 ASP B C 1
ATOM 1670 O O . ASP B 1 103 ? -5.914 -0.413 -6.004 1 97.69 103 ASP B O 1
ATOM 1674 N N . SER B 1 104 ? -6.379 -1.102 -3.928 1 97.75 104 SER B N 1
ATOM 1675 C CA . SER B 1 104 ? -7.414 -2.08 -4.246 1 97.75 104 SER B CA 1
ATOM 1676 C C . SER B 1 104 ? -6.812 -3.33 -4.883 1 97.75 104 SER B C 1
ATOM 1678 O O . SER B 1 104 ? -7.512 -4.078 -5.574 1 97.75 104 SER B O 1
ATOM 1680 N N . GLU B 1 105 ? -5.566 -3.461 -4.77 1 97.19 105 GLU B N 1
ATOM 1681 C CA . GLU B 1 105 ? -4.91 -4.668 -5.27 1 97.19 105 GLU B CA 1
ATOM 1682 C C . GLU B 1 105 ? -4.035 -5.305 -4.195 1 97.19 105 GLU B C 1
ATOM 1684 O O . GLU B 1 105 ? -3.301 -4.609 -3.49 1 97.19 105 GLU B O 1
ATOM 1689 N N . CYS B 1 106 ? -4.055 -6.621 -4.078 1 98.06 106 CYS B N 1
ATOM 1690 C CA . CYS B 1 106 ? -3.133 -7.305 -3.178 1 98.06 106 CYS B CA 1
ATOM 1691 C C . CYS B 1 106 ? -1.704 -7.238 -3.707 1 98.06 106 CYS B C 1
ATOM 1693 O O . CYS B 1 106 ? -1.425 -7.707 -4.812 1 98.06 106 CYS B O 1
ATOM 1695 N N . THR B 1 107 ? -0.893 -6.641 -2.934 1 97.75 107 THR B N 1
ATOM 1696 C CA . THR B 1 107 ? 0.48 -6.355 -3.336 1 97.75 107 THR B CA 1
ATOM 1697 C C . THR B 1 107 ? 1.457 -6.715 -2.219 1 97.75 107 THR B C 1
ATOM 1699 O O . THR B 1 107 ? 1.159 -6.512 -1.04 1 97.75 107 THR B O 1
ATOM 1702 N N . CYS B 1 108 ? 2.607 -7.285 -2.559 1 97.56 108 CYS B N 1
ATOM 1703 C CA . CYS B 1 108 ? 3.646 -7.59 -1.581 1 97.56 108 CYS B CA 1
ATOM 1704 C C . CYS B 1 108 ? 4.535 -6.375 -1.336 1 97.56 108 CYS B C 1
ATOM 1706 O O . CYS B 1 108 ? 5.246 -5.93 -2.238 1 97.56 108 CYS B O 1
ATOM 1708 N N . LEU B 1 109 ? 4.527 -5.895 -0.119 1 97.38 109 LEU B N 1
ATOM 1709 C CA . LEU B 1 109 ? 5.352 -4.746 0.244 1 97.38 109 LEU B CA 1
ATOM 1710 C C . LEU B 1 109 ? 6.266 -5.082 1.416 1 97.38 109 LEU B C 1
ATOM 1712 O O . LEU B 1 109 ? 5.969 -5.98 2.207 1 97.38 109 LEU B O 1
ATOM 1716 N N . LYS B 1 110 ? 7.406 -4.363 1.407 1 96.19 110 LYS B N 1
ATOM 1717 C CA . LYS B 1 110 ? 8.266 -4.426 2.584 1 96.19 110 LYS B CA 1
ATOM 1718 C C . LYS B 1 110 ? 7.734 -3.537 3.705 1 96.19 110 LYS B C 1
ATOM 1720 O O . LYS B 1 110 ? 7.465 -2.354 3.492 1 96.19 110 LYS B O 1
ATOM 1725 N N . ASP B 1 111 ? 7.578 -4.121 4.875 1 91.69 111 ASP B N 1
ATOM 1726 C CA . ASP B 1 111 ? 7.043 -3.342 5.988 1 91.69 111 ASP B CA 1
ATOM 1727 C C . ASP B 1 111 ? 7.906 -2.113 6.266 1 91.69 111 ASP B C 1
ATOM 1729 O O . ASP B 1 111 ? 7.391 -1.057 6.633 1 91.69 111 ASP B O 1
ATOM 1733 N N . GLU B 1 112 ? 9.211 -2.27 6.039 1 92.06 112 GLU B N 1
ATOM 1734 C CA . GLU B 1 112 ? 10.156 -1.187 6.316 1 92.06 112 GLU B CA 1
ATOM 1735 C C . GLU B 1 112 ? 9.945 -0.018 5.355 1 92.06 112 GLU B C 1
ATOM 1737 O O . GLU B 1 112 ? 10.383 1.102 5.629 1 92.06 112 GLU B O 1
ATOM 1742 N N . ASP B 1 113 ? 9.297 -0.298 4.262 1 91.5 113 ASP B N 1
ATOM 1743 C CA . ASP B 1 113 ? 9.094 0.735 3.254 1 91.5 113 ASP B CA 1
ATOM 1744 C C . ASP B 1 113 ? 7.793 1.497 3.508 1 91.5 113 ASP B C 1
ATOM 1746 O O . ASP B 1 113 ? 7.5 2.482 2.828 1 91.5 113 ASP B O 1
ATOM 1750 N N . ILE B 1 114 ? 7.02 1.112 4.418 1 92.44 114 ILE B N 1
ATOM 1751 C CA . ILE B 1 114 ? 5.766 1.758 4.789 1 92.44 114 ILE B CA 1
ATOM 1752 C C . ILE B 1 114 ? 6.004 2.723 5.949 1 92.44 114 ILE B C 1
ATOM 1754 O O . ILE B 1 114 ? 6.469 2.318 7.016 1 92.44 114 ILE B O 1
ATOM 1758 N N . PRO B 1 115 ? 5.691 3.99 5.676 1 87.44 115 PRO B N 1
ATOM 1759 C CA . PRO B 1 115 ? 5.891 4.926 6.785 1 87.44 115 PRO B CA 1
ATOM 1760 C C . PRO B 1 115 ? 4.945 4.66 7.957 1 87.44 115 PRO B C 1
ATOM 1762 O O . PRO B 1 115 ? 3.791 4.273 7.746 1 87.44 115 PRO B O 1
ATOM 1765 N N . HIS B 1 116 ? 5.492 4.609 9.281 1 74.12 116 HIS B N 1
ATOM 1766 C CA . HIS B 1 116 ? 4.684 4.43 10.484 1 74.12 116 HIS B CA 1
ATOM 1767 C C . HIS B 1 116 ? 4.531 5.742 11.25 1 74.12 116 HIS B C 1
ATOM 1769 O O . HIS B 1 116 ? 5.422 6.594 11.211 1 74.12 116 HIS B O 1
#

Nearest PDB structures (foldseek):
  8pj5-assembly1_k  TM=2.170E-01  e=8.313E+00  Homo sapiens
  8pj5-assembly1_k  TM=2.166E-01  e=6.625E+00  Homo sapiens

Radius of gyration: 54.91 Å; Cα contacts (8 Å, |Δi|>4): 351; chains: 2; bounding box: 50×190×181 Å

Solvent-accessible surface area (backbone atoms only — not comparable to full-atom values): 14704 Å² total; per-residue (Å²): 133,92,80,89,81,86,81,72,81,75,83,81,80,76,79,80,78,79,78,77,77,74,79,76,68,83,71,82,79,73,74,73,70,72,69,68,70,69,65,73,62,78,71,56,45,66,27,96,38,15,85,55,56,74,76,72,79,67,64,90,83,44,57,27,41,25,37,53,96,45,21,40,31,66,61,60,89,42,75,26,75,36,43,75,66,45,58,65,31,44,46,45,62,50,89,69,31,41,77,35,11,43,56,35,25,49,38,50,33,42,65,87,62,49,78,125,141,87,82,86,74,85,79,80,80,82,84,82,84,75,82,80,80,82,77,85,70,83,74,84,69,74,76,75,69,76,78,75,70,71,72,70,72,72,67,73,63,78,72,56,44,67,27,95,36,16,84,54,56,73,76,70,79,66,65,91,82,44,57,26,41,26,38,52,97,43,20,40,31,66,60,58,88,43,75,27,74,35,42,73,65,44,57,64,31,44,45,45,63,49,90,69,30,40,78,34,11,44,56,35,25,48,39,49,34,42,65,87,64,48,80,124

pLDDT: mean 72.48, std 30.0, range [21.59, 98.38]